Protein AF-A0A4Z1SQH8-F1 (afdb_monomer)

Nearest PDB structures (foldseek):
  8tzh-assembly1_B  TM=7.769E-01  e=3.249E-02  synthetic construct

Structure (mmCIF, N/CA/C/O backbone):
data_AF-A0A4Z1SQH8-F1
#
_entry.id   AF-A0A4Z1SQH8-F1
#
loop_
_atom_site.group_PDB
_atom_site.id
_atom_site.type_symbol
_atom_site.label_atom_id
_atom_site.label_alt_id
_atom_site.label_comp_id
_atom_site.label_asym_id
_atom_site.label_entity_id
_atom_site.label_seq_id
_atom_site.pdbx_PDB_ins_code
_atom_site.Cartn_x
_atom_site.Cartn_y
_atom_site.Cartn_z
_atom_site.occupancy
_atom_site.B_iso_or_equiv
_atom_site.auth_seq_id
_atom_site.auth_comp_id
_atom_site.auth_asym_id
_atom_site.auth_atom_id
_atom_site.pdbx_PDB_model_num
ATOM 1 N N . MET A 1 1 ? 35.531 7.408 -41.615 1.00 92.62 1 MET A N 1
ATOM 2 C CA . MET A 1 1 ? 36.906 6.980 -41.981 1.00 92.62 1 MET A CA 1
ATOM 3 C C . MET A 1 1 ? 37.963 7.473 -40.989 1.00 92.62 1 MET A C 1
ATOM 5 O O . MET A 1 1 ? 38.291 6.697 -40.105 1.00 92.62 1 MET A O 1
ATOM 9 N N . LEU A 1 2 ? 38.448 8.725 -41.026 1.00 94.06 2 LEU A N 1
ATOM 10 C CA . LEU A 1 2 ? 39.567 9.181 -40.161 1.00 94.06 2 LEU A CA 1
ATOM 11 C C . LEU A 1 2 ? 39.371 8.932 -38.650 1.00 94.06 2 LEU A C 1
ATOM 13 O O . LEU A 1 2 ? 40.270 8.416 -37.987 1.00 94.06 2 LEU A O 1
ATOM 17 N N . ALA A 1 3 ? 38.185 9.231 -38.108 1.00 96.00 3 ALA A N 1
ATOM 18 C CA . ALA A 1 3 ? 37.850 8.932 -36.711 1.00 96.00 3 ALA A CA 1
ATOM 19 C C . ALA A 1 3 ? 37.963 7.431 -36.377 1.00 96.00 3 ALA A C 1
ATOM 21 O O . ALA A 1 3 ? 38.381 7.070 -35.281 1.00 96.00 3 ALA A O 1
ATOM 22 N N . ALA A 1 4 ? 37.636 6.563 -37.338 1.00 96.12 4 ALA A N 1
ATOM 23 C CA . ALA A 1 4 ? 37.643 5.116 -37.182 1.00 96.12 4 ALA A CA 1
ATOM 24 C C . ALA A 1 4 ? 39.070 4.539 -37.198 1.00 96.12 4 ALA A C 1
ATOM 26 O O . ALA A 1 4 ? 39.444 3.818 -36.279 1.00 96.12 4 ALA A O 1
ATOM 27 N N . PHE A 1 5 ? 39.902 4.957 -38.159 1.00 93.50 5 PHE A N 1
ATOM 28 C CA . PHE A 1 5 ? 41.341 4.644 -38.232 1.00 93.50 5 PHE A CA 1
ATOM 29 C C . PHE A 1 5 ? 42.081 5.022 -36.928 1.00 93.50 5 PHE A C 1
ATOM 31 O O . PHE A 1 5 ? 42.867 4.246 -36.374 1.00 93.50 5 PHE A O 1
ATOM 38 N N . ASN A 1 6 ? 41.756 6.196 -36.375 1.00 93.88 6 ASN A N 1
ATOM 39 C CA . ASN A 1 6 ? 42.339 6.720 -35.137 1.00 93.88 6 ASN A CA 1
ATOM 40 C C . ASN A 1 6 ? 41.674 6.209 -33.840 1.00 93.88 6 ASN A C 1
ATOM 42 O O . ASN A 1 6 ? 42.033 6.677 -32.760 1.00 93.88 6 ASN A O 1
ATOM 46 N N . GLY A 1 7 ? 40.713 5.277 -33.912 1.00 93.69 7 GLY A N 1
ATOM 47 C CA . GLY A 1 7 ? 40.059 4.699 -32.728 1.00 93.69 7 GLY A CA 1
ATOM 48 C C . GLY A 1 7 ? 39.216 5.686 -31.907 1.00 93.69 7 GLY A C 1
ATOM 49 O O . GLY A 1 7 ? 38.976 5.457 -30.725 1.00 93.69 7 GLY A O 1
ATOM 50 N N . LYS A 1 8 ? 38.789 6.810 -32.492 1.00 96.81 8 LYS A N 1
ATOM 51 C CA . LYS A 1 8 ? 38.019 7.862 -31.812 1.00 96.81 8 LYS A CA 1
ATOM 52 C C . LYS A 1 8 ? 36.528 7.522 -31.831 1.00 96.81 8 LYS A C 1
ATOM 54 O O . LYS A 1 8 ? 35.759 8.101 -32.598 1.00 96.81 8 LYS A O 1
ATOM 59 N N . THR A 1 9 ? 36.139 6.566 -30.989 1.00 93.81 9 THR A N 1
ATOM 60 C CA . THR A 1 9 ? 34.794 5.967 -30.939 1.00 93.81 9 THR A CA 1
ATOM 61 C C . THR A 1 9 ? 33.666 6.993 -30.858 1.00 93.81 9 THR A C 1
ATOM 63 O O . THR A 1 9 ? 32.693 6.862 -31.591 1.00 93.81 9 THR A O 1
ATOM 66 N N . ASP A 1 10 ? 33.785 8.049 -30.050 1.00 90.19 10 ASP A N 1
ATOM 67 C CA . ASP A 1 10 ? 32.696 9.030 -29.927 1.00 90.19 10 ASP A CA 1
ATOM 68 C C . ASP A 1 10 ? 32.632 10.014 -31.103 1.00 90.19 10 ASP A C 1
ATOM 70 O O . ASP A 1 10 ? 31.541 10.380 -31.533 1.00 90.19 10 ASP A O 1
ATOM 74 N N . CYS A 1 11 ? 33.765 10.333 -31.737 1.00 92.88 11 CYS A N 1
ATOM 75 C CA . CYS A 1 11 ? 33.763 11.025 -33.028 1.00 92.88 11 CYS A CA 1
ATOM 76 C C . CYS A 1 11 ? 33.118 10.152 -34.120 1.00 92.88 11 CYS A C 1
ATOM 78 O O . CYS A 1 11 ? 32.341 10.651 -34.928 1.00 92.88 11 CYS A O 1
ATOM 80 N N . ALA A 1 12 ? 33.392 8.842 -34.130 1.00 92.19 12 ALA A N 1
ATOM 81 C CA . ALA A 1 12 ? 32.737 7.899 -35.038 1.00 92.19 12 ALA A CA 1
ATOM 82 C C . ALA A 1 12 ? 31.229 7.750 -34.742 1.00 92.19 12 ALA A C 1
ATOM 84 O O . ALA A 1 12 ? 30.444 7.601 -35.672 1.00 92.19 12 ALA A O 1
ATOM 85 N N . ARG A 1 13 ? 30.816 7.858 -33.471 1.00 89.50 13 ARG A N 1
ATOM 86 C CA . ARG A 1 13 ? 29.411 7.816 -33.028 1.00 89.50 13 ARG A CA 1
ATOM 87 C C . ARG A 1 13 ? 28.615 9.028 -33.501 1.00 89.50 13 ARG A C 1
ATOM 89 O O . ARG A 1 13 ? 27.490 8.866 -33.960 1.00 89.50 13 ARG A O 1
ATOM 96 N N . LEU A 1 14 ? 29.196 10.225 -33.416 1.00 87.50 14 LEU A N 1
ATOM 97 C CA . LEU A 1 14 ? 28.582 11.449 -33.943 1.00 87.50 14 LEU A CA 1
ATOM 98 C C . LEU A 1 14 ? 28.471 11.418 -35.477 1.00 87.50 14 LEU A C 1
ATOM 100 O O . LEU A 1 14 ? 27.511 11.941 -36.029 1.00 87.50 14 LEU A O 1
ATOM 104 N N . LEU A 1 15 ? 29.413 10.753 -36.152 1.00 90.25 15 LEU A N 1
ATOM 105 C CA . LEU A 1 15 ? 29.446 10.579 -37.608 1.00 90.25 15 LEU A CA 1
ATOM 106 C C . LEU A 1 15 ? 28.708 9.316 -38.101 1.00 90.25 15 LEU A C 1
ATOM 108 O O . LEU A 1 15 ? 28.924 8.897 -39.235 1.00 90.25 15 LEU A O 1
ATOM 112 N N . LEU A 1 16 ? 27.840 8.693 -37.294 1.00 90.19 16 LEU A N 1
ATOM 113 C CA . LEU A 1 16 ? 27.142 7.456 -37.686 1.00 90.19 16 LEU A CA 1
ATOM 114 C C . LEU A 1 16 ? 26.217 7.614 -38.908 1.00 90.19 16 LEU A C 1
ATOM 116 O O . LEU A 1 16 ? 26.000 6.641 -39.622 1.00 90.19 16 LEU A O 1
ATOM 120 N N . SER A 1 17 ? 25.725 8.822 -39.196 1.00 88.19 17 SER A N 1
ATOM 121 C CA . SER A 1 17 ? 24.971 9.125 -40.424 1.00 88.19 17 SER A CA 1
ATOM 122 C C . SER A 1 17 ? 25.808 8.974 -41.705 1.00 88.19 17 SER A C 1
ATOM 124 O O . SER A 1 17 ? 25.257 8.820 -42.790 1.00 88.19 17 SER A O 1
ATOM 126 N N . GLU A 1 18 ? 27.139 9.000 -41.587 1.00 90.56 18 GLU A N 1
ATOM 127 C CA . GLU A 1 18 ? 28.091 8.804 -42.687 1.00 90.56 18 GLU A CA 1
ATOM 128 C C . GLU A 1 18 ? 28.467 7.325 -42.897 1.00 90.56 18 GLU A C 1
ATOM 130 O O . GLU A 1 18 ? 29.274 7.020 -43.781 1.00 90.56 18 GLU A O 1
ATOM 135 N N . ALA A 1 19 ? 27.930 6.408 -42.083 1.00 91.62 19 ALA A N 1
ATOM 136 C CA . ALA A 1 19 ? 28.258 4.990 -42.165 1.00 91.62 19 ALA A CA 1
ATOM 137 C C . ALA A 1 19 ? 27.893 4.408 -43.540 1.00 91.62 19 ALA A C 1
ATOM 139 O O . ALA A 1 19 ? 26.869 4.729 -44.142 1.00 91.62 19 ALA A O 1
ATOM 140 N N . GLY A 1 20 ? 28.750 3.533 -44.052 1.00 91.00 20 GLY A N 1
ATOM 141 C CA . GLY A 1 20 ? 28.554 2.860 -45.331 1.00 91.00 20 GLY A CA 1
ATOM 142 C C . GLY A 1 20 ? 28.933 3.681 -46.560 1.00 91.00 20 GLY A C 1
ATOM 143 O O . GLY A 1 20 ? 28.797 3.169 -47.671 1.00 91.00 20 GLY A O 1
ATOM 144 N N . LYS A 1 21 ? 29.436 4.912 -46.395 1.00 94.06 21 LYS A N 1
ATOM 145 C CA . LYS A 1 21 ? 30.145 5.620 -47.469 1.00 94.06 21 LYS A CA 1
ATOM 146 C C . LYS A 1 21 ? 31.506 4.958 -47.712 1.00 94.06 21 LYS A C 1
ATOM 148 O O . LYS A 1 21 ? 32.200 4.572 -46.772 1.00 94.06 21 LYS A O 1
ATOM 153 N N . GLN A 1 22 ? 31.889 4.851 -48.981 1.00 95.44 22 GLN A N 1
ATOM 154 C CA . GLN A 1 22 ? 33.124 4.210 -49.442 1.00 95.44 22 GLN A CA 1
ATOM 155 C C . GLN A 1 22 ? 34.078 5.238 -50.069 1.00 95.44 22 GLN A C 1
ATOM 157 O O . GLN A 1 22 ? 33.639 6.285 -50.550 1.00 95.44 22 GLN A O 1
ATOM 162 N N . THR A 1 23 ? 35.387 4.967 -50.069 1.00 95.81 23 THR A N 1
ATOM 163 C CA . THR A 1 23 ? 36.365 5.818 -50.768 1.00 95.81 23 THR A CA 1
ATOM 164 C C . THR A 1 23 ? 36.143 5.769 -52.284 1.00 95.81 23 THR A C 1
ATOM 166 O O . THR A 1 23 ? 35.944 4.705 -52.860 1.00 95.81 23 THR A O 1
ATOM 169 N N . THR A 1 24 ? 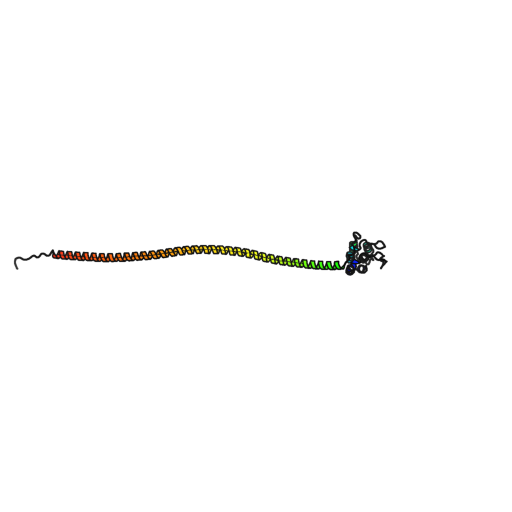36.207 6.915 -52.964 1.00 94.94 24 THR A N 1
ATOM 170 C CA . THR A 1 24 ? 36.103 6.986 -54.438 1.00 94.94 24 THR A CA 1
ATOM 171 C C . THR A 1 24 ? 37.450 6.845 -55.150 1.00 94.94 24 THR A C 1
ATOM 173 O O . THR A 1 24 ? 37.493 6.645 -56.359 1.00 94.94 24 THR A O 1
ATOM 176 N N . LYS A 1 25 ? 38.554 6.945 -54.403 1.00 93.69 25 LYS A N 1
ATOM 177 C CA . LYS A 1 25 ? 39.935 6.803 -54.872 1.00 93.69 25 LYS A CA 1
ATOM 178 C C . LYS A 1 25 ? 40.803 6.160 -53.788 1.00 93.69 25 LYS A C 1
ATOM 180 O O . LYS A 1 25 ? 40.370 6.035 -52.644 1.00 93.69 25 LYS A O 1
ATOM 185 N N . GLU A 1 26 ? 42.021 5.784 -54.155 1.00 92.50 26 GLU A N 1
ATOM 186 C CA . GLU A 1 26 ? 43.031 5.265 -53.230 1.00 92.50 26 GLU A CA 1
ATOM 187 C C . GLU A 1 26 ? 43.447 6.310 -52.177 1.00 92.50 26 GLU A C 1
ATOM 189 O O . GLU A 1 26 ? 43.482 7.516 -52.455 1.00 92.50 26 GLU A O 1
ATOM 194 N N . TYR A 1 27 ? 43.721 5.855 -50.951 1.00 85.62 27 TYR A N 1
ATOM 195 C CA . TYR A 1 27 ? 44.097 6.702 -49.818 1.00 85.62 27 TYR A CA 1
ATOM 196 C C . TYR A 1 27 ? 44.890 5.910 -48.768 1.00 85.62 27 TYR A C 1
ATOM 198 O O . TYR A 1 27 ? 44.345 4.992 -48.163 1.00 85.62 27 TYR A O 1
ATOM 206 N N . ASN A 1 28 ? 46.143 6.298 -48.497 1.00 83.62 28 ASN A N 1
ATOM 207 C CA . ASN A 1 28 ? 47.041 5.630 -47.538 1.00 83.62 28 ASN A CA 1
ATOM 208 C C . ASN A 1 28 ? 47.081 4.099 -47.739 1.00 83.62 28 ASN A C 1
ATOM 210 O O . ASN A 1 28 ? 46.746 3.349 -46.824 1.00 83.62 28 ASN A O 1
ATOM 214 N N . ASP A 1 29 ? 47.395 3.659 -48.962 1.00 86.62 29 ASP A N 1
ATOM 215 C CA . ASP A 1 29 ? 47.454 2.254 -49.411 1.00 86.62 29 ASP A CA 1
ATOM 216 C C . ASP A 1 29 ? 46.111 1.482 -49.389 1.00 86.62 29 ASP A C 1
ATOM 218 O O . ASP A 1 29 ? 46.009 0.368 -49.916 1.00 86.62 29 ASP A O 1
ATOM 222 N N . PHE A 1 30 ? 45.037 2.076 -48.850 1.00 92.12 30 PHE A N 1
ATOM 223 C CA . PHE A 1 30 ? 43.683 1.542 -48.971 1.00 92.12 30 PHE A CA 1
ATOM 224 C C . PHE A 1 30 ? 43.111 1.840 -50.365 1.00 92.12 30 PHE A C 1
ATOM 226 O O . PHE A 1 30 ? 43.060 3.010 -50.762 1.00 92.12 30 PHE A O 1
ATOM 233 N N . PRO A 1 31 ? 42.618 0.826 -51.098 1.00 94.88 31 PRO A N 1
ATOM 234 C CA . PRO A 1 31 ? 42.046 1.015 -52.429 1.00 94.88 31 PRO A CA 1
ATOM 235 C C . PRO A 1 31 ? 40.741 1.842 -52.411 1.00 94.88 31 PRO A C 1
ATOM 237 O O . PRO A 1 31 ? 40.148 2.077 -51.347 1.00 94.88 31 PRO A O 1
ATOM 240 N N . PRO A 1 32 ? 40.237 2.250 -53.593 1.00 96.50 32 PRO A N 1
ATOM 241 C CA . PRO A 1 32 ? 38.841 2.655 -53.757 1.00 96.50 32 PRO A CA 1
ATOM 242 C C . PRO A 1 32 ? 37.878 1.607 -53.166 1.00 96.50 32 PRO A C 1
ATOM 244 O O . PRO A 1 32 ? 38.215 0.432 -53.045 1.00 96.50 32 PRO A O 1
ATOM 247 N N . GLY A 1 33 ? 36.669 2.009 -52.786 1.00 96.00 33 GLY A N 1
ATOM 248 C CA . GLY A 1 33 ? 35.686 1.130 -52.146 1.00 96.00 33 GLY A CA 1
ATOM 249 C C . GLY A 1 33 ? 35.899 0.906 -50.638 1.00 96.00 33 GLY A C 1
ATOM 250 O O . GLY A 1 33 ? 35.073 0.254 -50.004 1.00 96.00 33 GLY A O 1
ATOM 251 N N . THR A 1 34 ? 36.955 1.445 -50.027 1.00 96.94 34 THR A N 1
ATOM 252 C CA . THR A 1 34 ? 37.259 1.205 -48.605 1.00 96.94 34 THR A CA 1
ATOM 253 C C . THR A 1 34 ? 36.254 1.902 -47.681 1.00 96.94 34 THR A C 1
ATOM 255 O O . THR A 1 34 ? 35.916 3.067 -47.892 1.00 96.94 34 THR A O 1
ATOM 258 N N . THR A 1 35 ? 35.801 1.211 -46.630 1.00 96.50 35 THR A N 1
ATOM 259 C CA . THR A 1 35 ? 34.845 1.713 -45.623 1.00 96.50 35 THR A CA 1
ATOM 260 C C . THR A 1 35 ? 35.525 2.190 -44.331 1.00 96.50 35 THR A C 1
ATOM 262 O O . THR A 1 35 ? 36.735 2.040 -44.134 1.00 96.50 35 THR A O 1
ATOM 265 N N . ALA A 1 36 ? 34.757 2.764 -43.398 1.00 96.81 36 ALA A N 1
ATOM 266 C CA . ALA A 1 36 ? 35.282 3.141 -42.087 1.00 96.81 36 ALA A CA 1
ATOM 267 C C . ALA A 1 36 ? 35.557 1.913 -41.191 1.00 96.81 36 ALA A C 1
ATOM 269 O O . ALA A 1 36 ? 36.524 1.928 -40.425 1.00 96.81 36 ALA A O 1
ATOM 270 N N . LEU A 1 37 ? 34.762 0.849 -41.329 1.00 96.81 37 LEU A N 1
ATOM 271 C CA . LEU A 1 37 ? 34.909 -0.444 -40.665 1.00 96.81 37 LEU A CA 1
ATOM 272 C C . LEU A 1 37 ? 36.184 -1.168 -41.116 1.00 96.81 37 LEU A C 1
ATOM 274 O O . LEU A 1 37 ? 36.918 -1.655 -40.261 1.00 96.81 37 LEU A O 1
ATOM 278 N N . MET A 1 38 ? 36.511 -1.166 -42.415 1.00 96.06 38 MET A N 1
ATOM 279 C CA . MET A 1 38 ? 37.773 -1.730 -42.927 1.00 96.06 38 MET A CA 1
ATOM 280 C C . MET A 1 38 ? 38.993 -1.032 -42.311 1.00 96.06 38 MET A C 1
ATOM 282 O O . MET A 1 38 ? 39.899 -1.693 -41.806 1.00 96.06 38 MET A O 1
ATOM 286 N N . MET A 1 39 ? 38.986 0.305 -42.256 1.00 95.19 39 MET A N 1
ATOM 287 C CA . MET A 1 39 ? 40.058 1.079 -41.614 1.00 95.19 39 MET A CA 1
ATOM 288 C C . MET A 1 39 ? 40.142 0.846 -40.094 1.00 95.19 39 MET A C 1
ATOM 290 O O . MET A 1 39 ? 41.238 0.864 -39.535 1.00 95.19 39 MET A O 1
ATOM 294 N N . ALA A 1 40 ? 39.010 0.624 -39.415 1.00 95.44 40 ALA A N 1
ATOM 295 C CA . ALA A 1 40 ? 38.969 0.280 -37.990 1.00 95.44 40 ALA A CA 1
ATOM 296 C C . ALA A 1 40 ? 39.505 -1.133 -37.715 1.00 95.44 40 ALA A C 1
ATOM 298 O O . ALA A 1 40 ? 40.246 -1.335 -36.751 1.00 95.44 40 ALA A O 1
ATOM 299 N N . ALA A 1 41 ? 39.153 -2.090 -38.574 1.00 95.19 41 ALA A N 1
ATOM 300 C CA . ALA A 1 41 ? 39.600 -3.474 -38.518 1.00 95.19 41 ALA A CA 1
ATOM 301 C C . ALA A 1 41 ? 41.120 -3.567 -38.722 1.00 95.19 41 ALA A C 1
ATOM 303 O O . ALA A 1 41 ? 41.827 -4.067 -37.849 1.00 95.19 41 ALA A O 1
ATOM 304 N N . HIS A 1 42 ? 41.627 -2.953 -39.796 1.00 93.38 42 HIS A N 1
ATOM 305 C CA . HIS A 1 42 ? 43.054 -2.842 -40.114 1.00 93.38 42 HIS A CA 1
ATOM 306 C C . HIS A 1 42 ? 43.877 -2.182 -38.990 1.00 93.38 42 HIS A C 1
ATOM 308 O O . HIS A 1 42 ? 45.034 -2.530 -38.768 1.00 93.38 42 HIS A O 1
ATOM 314 N N . ARG A 1 43 ? 43.300 -1.216 -38.260 1.00 92.19 43 ARG A N 1
ATOM 315 C CA . ARG A 1 43 ? 43.960 -0.513 -37.141 1.00 92.19 43 ARG A CA 1
ATOM 316 C C . ARG A 1 43 ? 43.662 -1.096 -35.754 1.00 92.19 43 ARG A C 1
ATOM 318 O O . ARG A 1 43 ? 43.971 -0.438 -34.762 1.00 92.19 43 ARG A O 1
ATOM 325 N N . ASN A 1 44 ? 43.075 -2.292 -35.682 1.00 93.31 44 ASN A N 1
ATOM 326 C CA . ASN A 1 44 ? 42.698 -2.984 -34.448 1.00 93.31 44 ASN A CA 1
ATOM 327 C C . ASN A 1 44 ? 41.910 -2.093 -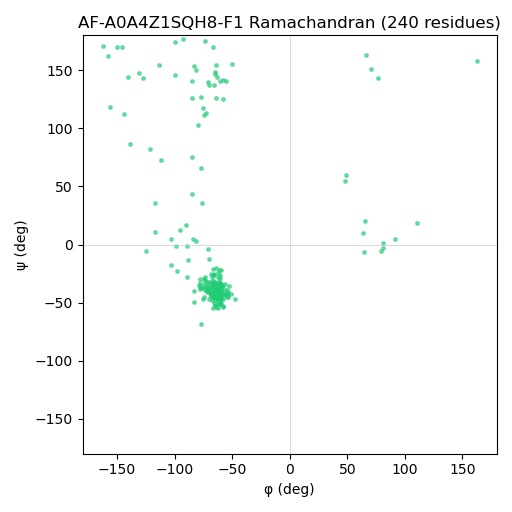33.460 1.00 93.31 44 ASN A C 1
ATOM 329 O O . ASN A 1 44 ? 42.359 -1.807 -32.348 1.00 93.31 44 ASN A O 1
ATOM 333 N N . ARG A 1 45 ? 40.752 -1.573 -33.893 1.00 94.88 45 ARG A N 1
ATOM 3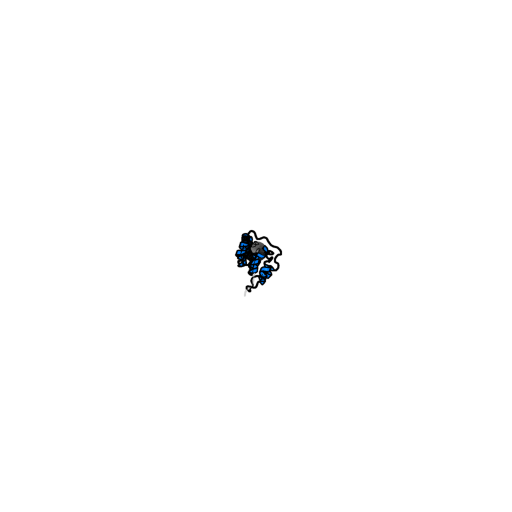34 C CA . ARG A 1 45 ? 39.907 -0.645 -33.113 1.00 94.88 45 ARG A CA 1
ATOM 335 C C . ARG A 1 45 ? 38.576 -1.296 -32.696 1.00 94.88 45 ARG A C 1
ATOM 337 O O . ARG A 1 45 ? 37.539 -0.948 -33.266 1.00 94.88 45 ARG A O 1
ATOM 344 N N . PRO A 1 46 ? 38.559 -2.235 -31.730 1.00 94.56 46 PRO A N 1
ATOM 345 C CA . PRO A 1 46 ? 37.384 -3.065 -31.458 1.00 94.56 46 PRO A CA 1
ATOM 346 C C . PRO A 1 46 ? 36.119 -2.288 -31.070 1.00 94.56 46 PRO A C 1
ATOM 348 O O . PRO A 1 46 ? 35.029 -2.688 -31.468 1.00 94.56 46 PRO A O 1
ATOM 351 N N . GLU A 1 47 ? 36.218 -1.159 -30.368 1.00 95.44 47 GLU A N 1
ATOM 352 C CA . GLU A 1 47 ? 35.056 -0.329 -29.989 1.00 95.44 47 GLU A CA 1
ATOM 353 C C . GLU A 1 47 ? 34.412 0.335 -31.209 1.00 95.44 47 GLU A C 1
ATOM 355 O O . GLU A 1 47 ? 33.193 0.478 -31.273 1.00 95.44 47 GLU A O 1
ATOM 360 N N . VAL A 1 48 ? 35.230 0.700 -32.197 1.00 96.31 48 VAL A N 1
ATOM 361 C CA . VAL A 1 48 ? 34.775 1.248 -33.477 1.00 96.31 48 VAL A CA 1
ATOM 362 C C . VAL A 1 48 ? 34.227 0.138 -34.375 1.00 96.31 48 VAL A C 1
ATOM 364 O O . VAL A 1 48 ? 33.215 0.345 -35.039 1.00 96.31 48 VAL A O 1
ATOM 367 N N . VAL A 1 49 ? 34.838 -1.051 -34.362 1.00 95.94 49 VAL A N 1
ATOM 368 C CA . VAL A 1 49 ? 34.319 -2.233 -35.070 1.00 95.94 49 VAL A CA 1
ATOM 369 C C . VAL A 1 49 ? 32.929 -2.595 -34.537 1.00 95.94 49 VAL A C 1
ATOM 371 O O . VAL A 1 49 ? 31.988 -2.631 -35.322 1.00 95.94 49 VAL A O 1
ATOM 374 N N . LYS A 1 50 ? 32.749 -2.724 -33.211 1.00 94.56 50 LYS A N 1
ATOM 375 C CA . LYS A 1 50 ? 31.432 -2.931 -32.561 1.00 94.56 50 LYS A CA 1
ATOM 376 C C . LYS A 1 50 ? 30.394 -1.872 -32.972 1.00 94.56 50 LYS A C 1
ATOM 378 O O . LYS A 1 50 ? 29.216 -2.187 -33.087 1.00 94.56 50 LYS A O 1
ATOM 383 N N . LEU A 1 51 ? 30.826 -0.624 -33.172 1.00 93.25 51 LEU A N 1
ATOM 384 C CA . LEU A 1 51 ? 29.961 0.512 -33.506 1.00 93.25 51 LEU A CA 1
ATOM 385 C C . LEU A 1 51 ? 29.520 0.542 -34.979 1.00 93.25 51 LEU A C 1
ATOM 387 O O . LEU A 1 51 ? 28.388 0.930 -35.258 1.00 93.25 51 LEU A O 1
ATOM 391 N N . LEU A 1 52 ? 30.407 0.175 -35.910 1.00 94.19 52 LEU A N 1
ATOM 392 C CA . LEU A 1 52 ? 30.169 0.273 -37.357 1.00 94.19 52 LEU A CA 1
ATOM 393 C C . LEU A 1 52 ? 29.706 -1.041 -37.999 1.00 94.19 52 LEU A C 1
ATOM 395 O O . LEU A 1 52 ? 29.059 -0.995 -39.045 1.00 94.19 52 LEU A O 1
ATOM 399 N N . LEU A 1 53 ? 29.998 -2.192 -37.382 1.00 93.81 53 LEU A N 1
ATOM 400 C CA . LEU A 1 53 ? 29.676 -3.522 -37.911 1.00 93.81 53 LEU A CA 1
ATOM 401 C C . LEU A 1 53 ? 28.222 -3.654 -38.409 1.00 93.81 53 LEU A C 1
ATOM 403 O O . LEU A 1 53 ? 28.056 -4.097 -39.544 1.00 93.81 53 LEU A O 1
ATOM 407 N N . PRO A 1 54 ? 27.173 -3.217 -37.674 1.00 91.88 54 PRO A N 1
ATOM 408 C CA . PRO A 1 54 ? 25.794 -3.381 -38.142 1.00 91.88 54 PRO A CA 1
ATOM 409 C C . PRO A 1 54 ? 25.491 -2.636 -39.451 1.00 91.88 54 PRO A C 1
ATOM 411 O O . PRO A 1 54 ? 24.625 -3.065 -40.208 1.00 91.88 54 PRO A O 1
ATOM 414 N N . TYR A 1 55 ? 26.203 -1.538 -39.725 1.00 91.69 55 TYR A N 1
ATOM 415 C CA . TYR A 1 55 ? 25.912 -0.591 -40.810 1.00 91.69 55 TYR A CA 1
ATOM 416 C C . TYR A 1 55 ? 26.835 -0.735 -42.027 1.00 91.69 55 TYR A C 1
ATOM 418 O O . TYR A 1 55 ? 26.518 -0.229 -43.107 1.00 91.69 55 TYR A O 1
ATOM 426 N N . GLU A 1 56 ? 27.984 -1.399 -41.867 1.00 94.38 56 GLU A N 1
ATOM 427 C CA . GLU A 1 56 ? 29.016 -1.529 -42.906 1.00 94.38 56 GLU A CA 1
ATOM 428 C C . GLU A 1 56 ? 29.403 -2.981 -43.240 1.00 94.38 56 GLU A C 1
ATOM 430 O O . GLU A 1 56 ? 30.154 -3.180 -44.194 1.00 94.38 56 GLU A O 1
ATOM 435 N N . GLN A 1 57 ? 28.892 -3.990 -42.517 1.00 92.38 57 GLN A N 1
ATOM 436 C CA . GLN A 1 57 ? 29.224 -5.393 -42.792 1.00 92.38 57 GLN A CA 1
ATOM 437 C C . GLN A 1 57 ? 28.885 -5.835 -44.223 1.00 92.38 57 GLN A C 1
ATOM 439 O O . GLN A 1 57 ? 27.843 -5.472 -44.776 1.00 92.38 57 GLN A O 1
ATOM 444 N N . GLY A 1 58 ? 29.763 -6.655 -44.805 1.00 91.38 58 GLY A N 1
ATOM 445 C CA . GLY A 1 58 ? 29.577 -7.256 -46.129 1.00 91.38 58 GLY A CA 1
ATOM 446 C C . GLY A 1 58 ? 29.898 -6.321 -47.298 1.00 91.38 58 GLY A C 1
ATOM 447 O O . GLY A 1 58 ? 29.910 -6.767 -48.447 1.00 91.38 58 GLY A O 1
ATOM 448 N N . LEU A 1 59 ? 30.201 -5.045 -47.031 1.00 93.88 59 LEU A N 1
ATOM 449 C CA . LEU A 1 59 ? 30.800 -4.159 -48.025 1.00 93.88 59 LEU A CA 1
ATOM 450 C C . LEU A 1 59 ? 32.206 -4.648 -48.395 1.00 93.88 59 LEU A C 1
ATOM 452 O O . LEU A 1 59 ? 32.928 -5.215 -47.574 1.00 93.88 59 LEU A O 1
ATOM 456 N N . LYS A 1 60 ? 32.592 -4.398 -49.647 1.00 95.44 60 LYS A N 1
ATOM 457 C CA . LYS A 1 60 ? 33.887 -4.787 -50.210 1.00 95.44 60 LYS A CA 1
ATOM 458 C C . LYS A 1 60 ? 34.578 -3.595 -50.849 1.00 95.44 60 LYS A C 1
ATOM 460 O O . LYS A 1 60 ? 33.916 -2.753 -51.458 1.00 95.44 60 LYS A O 1
ATOM 465 N N . ASP A 1 61 ? 35.896 -3.543 -50.712 1.00 96.25 61 ASP A N 1
ATOM 466 C CA . ASP A 1 61 ? 36.724 -2.599 -51.457 1.00 96.25 61 ASP A CA 1
ATOM 467 C C . ASP A 1 61 ? 36.857 -3.004 -52.943 1.00 96.25 61 ASP A C 1
ATOM 469 O O . ASP A 1 61 ? 36.375 -4.059 -53.363 1.00 96.25 61 ASP A O 1
ATOM 473 N N . SER A 1 62 ? 37.502 -2.176 -53.770 1.00 96.94 62 SER A N 1
ATOM 474 C CA . SER A 1 62 ? 37.647 -2.436 -55.212 1.00 96.94 62 SER A CA 1
ATOM 475 C C . SER A 1 62 ? 38.613 -3.579 -55.552 1.00 96.94 62 SER A C 1
ATOM 477 O O . SER A 1 62 ? 38.771 -3.902 -56.727 1.00 96.94 62 SER A O 1
ATOM 479 N N . LYS A 1 63 ? 39.276 -4.174 -54.552 1.00 94.88 63 LYS A N 1
ATOM 480 C CA . LYS A 1 63 ? 40.054 -5.418 -54.666 1.00 94.88 63 LYS A CA 1
ATOM 481 C C . LYS A 1 63 ? 39.243 -6.633 -54.166 1.00 94.88 63 LYS A C 1
ATOM 483 O O . LYS A 1 63 ? 39.709 -7.762 -54.264 1.00 94.88 63 LYS A O 1
ATOM 488 N N . GLY A 1 64 ? 38.012 -6.416 -53.689 1.00 95.19 64 GLY A N 1
ATOM 489 C CA . GLY A 1 64 ? 37.075 -7.444 -53.228 1.00 95.19 64 GLY A CA 1
ATOM 490 C C . GLY A 1 64 ? 37.155 -7.762 -51.732 1.00 95.19 64 GLY A C 1
ATOM 491 O O . GLY A 1 64 ? 36.462 -8.677 -51.276 1.00 95.19 64 GLY A O 1
ATOM 492 N N . HIS A 1 65 ? 37.968 -7.036 -50.962 1.00 94.75 65 HIS A N 1
ATOM 493 C CA . HIS A 1 65 ? 38.239 -7.351 -49.559 1.00 94.75 65 HIS A CA 1
ATOM 494 C C . HIS A 1 65 ? 37.178 -6.782 -48.609 1.00 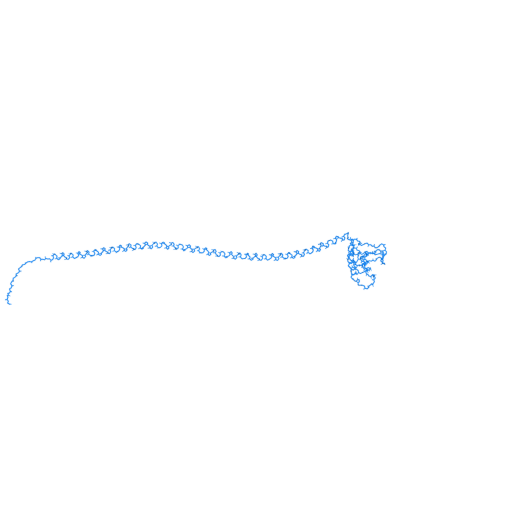94.75 65 HIS A C 1
ATOM 496 O O . HIS A 1 65 ? 36.728 -5.649 -48.772 1.00 94.75 65 HIS A O 1
ATOM 502 N N . THR A 1 66 ? 36.816 -7.558 -47.585 1.00 95.00 66 THR A N 1
ATOM 503 C CA . THR A 1 66 ? 35.908 -7.161 -46.493 1.00 95.00 66 THR A CA 1
ATOM 504 C C . THR A 1 66 ? 36.675 -6.603 -45.289 1.00 95.00 66 THR A C 1
ATOM 506 O O . THR A 1 66 ? 37.912 -6.626 -45.257 1.00 95.00 66 THR A O 1
ATOM 509 N N . ALA A 1 67 ? 35.974 -6.138 -44.251 1.00 95.31 67 ALA A N 1
ATOM 510 C CA . ALA A 1 67 ? 36.638 -5.712 -43.021 1.00 95.31 67 ALA A CA 1
ATOM 511 C C . ALA A 1 67 ? 37.368 -6.872 -42.314 1.00 95.31 67 ALA A C 1
ATOM 513 O O . ALA A 1 67 ? 38.463 -6.664 -41.789 1.00 95.31 67 ALA A O 1
ATOM 514 N N . GLN A 1 68 ? 36.838 -8.098 -42.367 1.00 94.25 68 GLN A N 1
ATOM 515 C CA . GLN A 1 68 ? 37.512 -9.306 -41.878 1.00 94.25 68 GLN A CA 1
ATOM 516 C C . GLN A 1 68 ? 38.845 -9.568 -42.605 1.00 94.25 68 GLN A C 1
ATOM 518 O O . GLN A 1 68 ? 39.846 -9.885 -41.961 1.00 94.25 68 GLN A O 1
ATOM 523 N N . TRP A 1 69 ? 38.903 -9.378 -43.930 1.00 93.81 69 TRP A N 1
ATOM 524 C CA . TRP A 1 69 ? 40.161 -9.493 -44.681 1.00 93.81 69 TRP A CA 1
ATOM 525 C C . TRP A 1 69 ? 41.183 -8.448 -44.217 1.00 93.81 69 TRP A C 1
ATOM 527 O O . TRP A 1 69 ? 42.343 -8.787 -43.977 1.00 93.81 69 TRP A O 1
ATOM 537 N N . HIS A 1 70 ? 40.743 -7.204 -44.005 1.00 92.88 70 HIS A N 1
ATOM 538 C CA . HIS A 1 70 ? 41.579 -6.115 -43.482 1.00 92.88 70 HIS A CA 1
ATOM 539 C C . HIS A 1 70 ? 42.021 -6.332 -42.021 1.00 92.88 70 HIS A C 1
ATOM 541 O O . HIS A 1 70 ? 43.088 -5.856 -41.646 1.00 92.88 70 HIS A O 1
ATOM 547 N N . ALA A 1 71 ? 41.275 -7.090 -41.209 1.00 92.88 71 ALA A N 1
ATOM 548 C CA . ALA A 1 71 ? 41.714 -7.535 -39.877 1.00 92.88 71 ALA A CA 1
ATOM 549 C C . ALA A 1 71 ? 42.779 -8.647 -39.919 1.00 92.88 71 ALA A C 1
ATOM 551 O O . ALA A 1 71 ? 43.572 -8.771 -38.988 1.00 92.88 71 ALA A O 1
ATOM 552 N N . ASN A 1 72 ? 42.784 -9.467 -40.975 1.00 91.00 72 ASN A N 1
ATOM 553 C CA . ASN A 1 72 ? 43.728 -10.576 -41.147 1.00 91.00 72 ASN A CA 1
ATOM 554 C C . ASN A 1 72 ? 45.022 -10.160 -41.870 1.00 91.00 72 ASN A C 1
ATOM 556 O O . ASN A 1 72 ? 46.062 -10.768 -41.635 1.00 91.00 72 ASN A O 1
ATOM 560 N N . ASN A 1 73 ? 44.962 -9.130 -42.722 1.00 86.19 73 ASN A N 1
ATOM 561 C CA . ASN A 1 73 ? 46.074 -8.650 -43.558 1.00 86.19 73 ASN A CA 1
ATOM 562 C C . ASN A 1 73 ? 46.504 -7.203 -43.224 1.00 86.19 73 ASN A C 1
ATOM 564 O O . ASN A 1 73 ? 47.259 -6.588 -43.976 1.00 86.19 73 ASN A O 1
ATOM 568 N N . GLY A 1 74 ? 46.005 -6.632 -42.122 1.00 71.38 74 GLY A N 1
ATOM 569 C CA . GLY A 1 74 ? 46.409 -5.307 -41.642 1.00 71.38 74 GLY A CA 1
ATOM 570 C C . GLY A 1 74 ? 47.885 -5.262 -41.236 1.00 71.38 74 GLY A C 1
ATOM 571 O O . GLY A 1 74 ? 48.468 -6.291 -40.890 1.00 71.38 74 GLY A O 1
ATOM 572 N N . VAL A 1 75 ? 48.515 -4.078 -41.279 1.00 65.62 75 VAL A N 1
ATOM 573 C CA . VAL A 1 75 ? 49.970 -3.976 -41.048 1.00 65.62 75 VAL A CA 1
ATOM 574 C C . VAL A 1 75 ? 50.344 -4.536 -39.670 1.00 65.62 75 VAL A C 1
ATOM 576 O O . VAL A 1 75 ? 49.823 -4.095 -38.642 1.00 65.62 75 VAL A O 1
ATOM 579 N N . SER A 1 76 ? 51.275 -5.494 -39.660 1.00 57.66 76 SER A N 1
ATOM 580 C CA . SER A 1 76 ? 51.622 -6.319 -38.497 1.00 57.66 76 SER A CA 1
ATOM 581 C C . SER A 1 76 ? 52.496 -5.585 -37.466 1.00 57.66 76 SER A C 1
ATOM 583 O O . SER A 1 76 ? 53.641 -5.944 -37.205 1.00 57.66 76 SER A O 1
ATOM 585 N N . TRP A 1 77 ? 51.941 -4.548 -36.833 1.00 62.28 77 TRP A N 1
ATOM 586 C CA . TRP A 1 77 ? 52.549 -3.820 -35.707 1.00 62.28 77 TRP A CA 1
ATOM 587 C C . TRP A 1 77 ? 52.455 -4.601 -34.373 1.00 62.28 77 TRP A C 1
ATOM 589 O O . TRP A 1 77 ? 52.215 -4.009 -33.323 1.00 62.28 77 TRP A O 1
ATOM 599 N N . GLY A 1 78 ? 52.574 -5.935 -34.405 1.00 59.94 78 GLY A N 1
ATOM 600 C CA . GLY A 1 78 ? 52.642 -6.807 -33.218 1.00 59.94 78 GLY A CA 1
ATOM 601 C C . GLY A 1 78 ? 51.412 -6.847 -32.292 1.00 59.94 78 GLY A C 1
ATOM 602 O O . GLY A 1 78 ? 51.507 -7.390 -31.196 1.00 59.94 78 GLY A O 1
ATOM 603 N N . GLY A 1 79 ? 50.274 -6.264 -32.681 1.00 73.50 79 GLY A N 1
ATOM 604 C CA . GLY A 1 79 ? 49.073 -6.189 -31.839 1.00 73.50 79 GLY A CA 1
ATOM 605 C C . GLY A 1 79 ? 48.197 -7.448 -31.873 1.00 73.50 79 GLY A C 1
ATOM 606 O O . GLY A 1 79 ? 48.145 -8.147 -32.881 1.00 73.50 79 GLY A O 1
ATOM 607 N N . ASP A 1 80 ? 47.437 -7.703 -30.802 1.00 86.50 80 ASP A N 1
ATOM 608 C CA . ASP A 1 80 ? 46.441 -8.783 -30.784 1.00 86.50 80 ASP A CA 1
ATOM 609 C C . ASP A 1 80 ? 45.133 -8.377 -31.487 1.00 86.50 80 ASP A C 1
ATOM 611 O O . ASP A 1 80 ? 44.289 -7.680 -30.921 1.00 86.50 80 ASP A O 1
ATOM 615 N N . PHE A 1 81 ? 44.936 -8.850 -32.718 1.00 90.38 81 PHE A N 1
ATOM 616 C CA . PHE A 1 81 ? 43.698 -8.656 -33.485 1.00 90.38 81 PHE A CA 1
ATOM 617 C C . PHE A 1 81 ? 42.580 -9.652 -33.112 1.00 90.38 81 PHE A C 1
ATOM 619 O O . PHE A 1 81 ? 41.523 -9.643 -33.742 1.00 90.38 81 PHE A O 1
ATOM 626 N N . THR A 1 82 ? 42.760 -10.545 -32.133 1.00 91.69 82 THR A N 1
ATOM 627 C CA . THR A 1 82 ? 41.808 -11.643 -31.853 1.00 91.69 82 THR A CA 1
ATOM 628 C C . THR A 1 82 ? 40.412 -11.148 -31.476 1.00 91.69 82 THR A C 1
ATOM 630 O O . THR A 1 82 ? 39.429 -11.699 -31.973 1.00 91.69 82 THR A O 1
ATOM 633 N N . GLN A 1 83 ? 40.291 -10.059 -30.706 1.00 93.06 83 GLN A N 1
ATOM 634 C CA . GLN A 1 83 ? 38.976 -9.469 -30.422 1.00 93.06 83 GLN A CA 1
ATOM 635 C C . GLN A 1 83 ? 38.299 -8.920 -31.693 1.00 93.06 83 GLN A C 1
ATOM 637 O O . GLN A 1 83 ? 37.105 -9.138 -31.886 1.00 93.06 83 GLN A O 1
ATOM 642 N N . VAL A 1 84 ? 39.042 -8.247 -32.578 1.00 93.69 84 VAL A N 1
ATOM 643 C CA . VAL A 1 84 ? 38.511 -7.702 -33.842 1.00 93.69 84 VAL A CA 1
ATOM 644 C C . VAL A 1 84 ? 38.135 -8.812 -34.825 1.00 93.69 84 VAL A C 1
ATOM 646 O O . VAL A 1 84 ? 37.050 -8.763 -35.399 1.00 93.69 84 VAL A O 1
ATOM 649 N N . ARG A 1 85 ? 38.967 -9.849 -34.967 1.00 93.75 85 ARG A N 1
ATOM 650 C CA . ARG A 1 85 ? 38.683 -11.010 -35.826 1.00 93.75 85 ARG A CA 1
ATOM 651 C C . ARG A 1 85 ? 37.426 -11.756 -35.374 1.00 93.75 85 ARG A C 1
ATOM 653 O O . ARG A 1 85 ? 36.583 -12.049 -36.212 1.00 93.75 85 ARG A O 1
ATOM 660 N N . LYS A 1 86 ? 37.240 -11.956 -34.062 1.00 94.50 86 LYS A N 1
ATOM 661 C CA . LYS A 1 86 ? 36.023 -12.567 -33.494 1.00 94.50 86 LYS A CA 1
ATOM 662 C C . LYS A 1 86 ? 34.759 -11.721 -33.712 1.00 94.50 86 LYS A C 1
ATOM 664 O O . LYS A 1 86 ? 33.684 -12.266 -33.926 1.00 94.50 86 LYS A O 1
ATOM 669 N N . LEU A 1 87 ? 34.869 -10.390 -33.693 1.00 93.75 87 LEU A N 1
ATOM 670 C CA . LEU A 1 87 ? 33.744 -9.498 -34.021 1.00 93.75 87 LEU A CA 1
ATOM 671 C C . LEU A 1 87 ? 33.349 -9.554 -35.507 1.00 93.75 87 LEU A C 1
ATOM 673 O O . LEU A 1 87 ? 32.209 -9.252 -35.841 1.00 93.75 87 LEU A O 1
ATOM 677 N N . LEU A 1 88 ? 34.282 -9.928 -36.385 1.00 93.31 88 LEU A N 1
ATOM 678 C CA . LEU A 1 88 ? 34.115 -9.981 -37.842 1.00 93.31 88 LEU A CA 1
ATOM 679 C C . LEU A 1 88 ? 33.909 -11.410 -38.378 1.00 93.31 88 LEU A C 1
ATOM 681 O O . LEU A 1 88 ? 33.842 -11.608 -39.586 1.00 93.31 88 LEU A O 1
ATOM 685 N N . GLU A 1 89 ? 33.802 -12.407 -37.497 1.00 88.44 89 GLU A N 1
ATOM 686 C CA . GLU A 1 89 ? 33.731 -13.834 -37.841 1.00 88.44 89 GLU A CA 1
ATOM 687 C C . GLU A 1 89 ? 32.513 -14.193 -38.711 1.00 88.44 89 GLU A C 1
ATOM 689 O O . GLU A 1 89 ? 32.611 -15.057 -39.575 1.00 88.44 89 GLU A O 1
ATOM 694 N N . ASN A 1 90 ? 31.399 -13.472 -38.534 1.00 78.00 90 ASN A N 1
ATOM 695 C CA . ASN A 1 90 ? 30.137 -13.654 -39.262 1.00 78.00 90 ASN A CA 1
ATOM 696 C C . ASN A 1 90 ? 29.761 -12.411 -40.103 1.00 78.00 90 ASN A C 1
ATOM 698 O O . ASN A 1 90 ? 28.587 -12.036 -40.186 1.00 78.00 90 ASN A O 1
ATOM 702 N N . GLU A 1 91 ? 30.755 -11.719 -40.674 1.00 81.81 91 GLU A N 1
ATOM 703 C CA . GLU A 1 91 ? 30.535 -10.524 -41.499 1.00 81.81 91 GLU A CA 1
ATOM 704 C C . GLU A 1 91 ? 29.743 -10.849 -42.784 1.00 81.81 91 GLU A C 1
ATOM 706 O O . GLU A 1 91 ? 30.158 -11.681 -43.588 1.00 81.81 91 GLU A O 1
ATOM 711 N N . GLY A 1 92 ? 28.639 -10.129 -43.021 1.00 68.12 92 GLY A N 1
ATOM 712 C CA . GLY A 1 92 ? 27.885 -10.182 -44.283 1.00 68.12 92 GLY A CA 1
ATOM 713 C C . GLY A 1 92 ? 26.508 -10.847 -44.204 1.00 68.12 92 GLY A C 1
ATOM 714 O O . GLY A 1 92 ? 25.967 -11.227 -45.237 1.00 68.12 92 GLY A O 1
ATOM 715 N N . THR A 1 93 ? 25.932 -10.973 -43.005 1.00 70.44 93 THR A N 1
ATOM 716 C CA . THR A 1 93 ? 24.597 -11.564 -42.790 1.00 70.44 93 THR A CA 1
ATOM 717 C C . THR A 1 93 ? 23.460 -10.604 -43.162 1.00 70.44 93 THR A C 1
ATOM 719 O O . THR A 1 93 ? 22.774 -10.819 -44.156 1.00 70.44 93 THR A O 1
ATOM 722 N N . THR A 1 94 ? 23.283 -9.518 -42.400 1.00 79.69 94 THR A N 1
ATOM 723 C CA . THR A 1 94 ? 22.225 -8.514 -42.628 1.00 79.69 94 THR A CA 1
ATOM 724 C C . THR A 1 94 ? 22.732 -7.111 -42.305 1.00 79.69 94 THR A C 1
ATOM 726 O O . THR A 1 94 ? 22.983 -6.775 -41.147 1.00 79.69 94 THR A O 1
ATOM 729 N N . ARG A 1 95 ? 22.871 -6.260 -43.325 1.00 87.19 95 ARG A N 1
ATOM 730 C CA . ARG A 1 95 ? 23.316 -4.869 -43.167 1.00 87.19 95 ARG A CA 1
ATOM 731 C C . ARG A 1 95 ? 22.138 -3.951 -42.818 1.00 87.19 95 ARG A C 1
ATOM 733 O O . ARG A 1 95 ? 21.153 -3.906 -43.550 1.00 87.19 95 ARG A O 1
ATOM 740 N N . LEU A 1 96 ? 22.260 -3.190 -41.732 1.00 85.56 96 LEU A N 1
ATOM 741 C CA . LEU A 1 96 ? 21.299 -2.160 -41.331 1.00 85.56 96 LEU A CA 1
ATOM 742 C C . LEU A 1 96 ? 21.531 -0.844 -42.100 1.00 85.56 96 LEU A C 1
ATOM 744 O O . LEU A 1 96 ? 22.678 -0.525 -42.433 1.00 85.56 96 LEU A O 1
ATOM 748 N N . PRO A 1 97 ? 20.482 -0.036 -42.344 1.00 82.12 97 PRO A N 1
ATOM 749 C CA . PRO A 1 97 ? 20.654 1.328 -42.833 1.00 82.12 97 PRO A CA 1
ATOM 750 C C . PRO A 1 97 ? 21.375 2.198 -41.781 1.00 82.12 97 PRO A C 1
ATOM 752 O O . PRO A 1 97 ? 21.156 2.001 -40.582 1.00 82.12 97 PRO A O 1
ATOM 755 N N . PRO A 1 98 ? 22.209 3.175 -42.190 1.00 80.00 98 PRO A N 1
ATOM 756 C CA . PRO A 1 98 ? 22.803 4.147 -41.272 1.00 80.00 98 PRO A CA 1
ATOM 757 C C . PRO A 1 98 ? 21.723 4.890 -40.467 1.00 80.00 98 PRO A C 1
ATOM 759 O O . PRO A 1 98 ? 20.682 5.234 -41.032 1.00 80.00 98 PRO A O 1
ATOM 762 N N . PRO A 1 99 ? 21.931 5.167 -39.167 1.00 73.81 99 PRO A N 1
ATOM 763 C CA . PRO A 1 99 ? 20.912 5.804 -38.345 1.00 73.81 99 PRO A CA 1
ATOM 764 C C . PRO A 1 99 ? 20.782 7.284 -38.726 1.00 73.81 99 PRO A C 1
ATOM 766 O O . PRO A 1 99 ? 21.689 8.083 -38.485 1.00 73.81 99 PRO A O 1
ATOM 769 N N . SER A 1 100 ? 19.632 7.652 -39.294 1.00 72.56 100 SER A N 1
ATOM 770 C CA . SER A 1 100 ? 19.378 8.972 -39.891 1.00 72.56 100 SER A CA 1
ATOM 771 C C . SER A 1 100 ? 19.525 10.157 -38.927 1.00 72.56 100 SER A C 1
ATOM 773 O O . SER A 1 100 ? 19.744 11.277 -39.378 1.00 72.56 100 SER A O 1
ATOM 775 N N . ASN A 1 101 ? 19.414 9.931 -37.612 1.00 73.00 101 ASN A N 1
ATOM 776 C CA . ASN A 1 101 ? 19.597 10.962 -36.589 1.00 73.00 101 ASN A CA 1
ATOM 777 C C . ASN A 1 101 ? 20.394 10.441 -35.367 1.00 73.00 101 ASN A C 1
ATOM 779 O O . ASN A 1 101 ? 19.805 10.022 -34.365 1.00 73.00 101 ASN A O 1
ATOM 783 N N . PRO A 1 102 ? 21.742 10.489 -35.394 1.00 69.38 102 PRO A N 1
ATOM 784 C CA . PRO A 1 102 ? 22.575 10.055 -34.267 1.00 69.38 102 PRO A CA 1
ATOM 785 C C . PRO A 1 102 ? 22.353 10.856 -32.970 1.00 69.38 102 PRO A C 1
ATOM 787 O O . PRO A 1 102 ? 22.636 10.353 -31.880 1.00 69.38 102 PRO A O 1
ATOM 790 N N . ALA A 1 103 ? 21.830 12.087 -33.057 1.00 70.88 103 ALA A N 1
ATOM 791 C CA . ALA A 1 103 ? 21.568 12.926 -31.889 1.00 70.88 103 ALA A CA 1
ATOM 792 C C . ALA A 1 103 ? 20.353 12.444 -31.075 1.00 70.88 103 ALA A C 1
ATOM 794 O O . ALA A 1 103 ? 20.345 12.581 -29.850 1.00 70.88 103 ALA A O 1
ATOM 795 N N . GLU A 1 104 ? 19.352 11.835 -31.715 1.00 74.88 104 GLU A N 1
ATOM 796 C CA . GLU A 1 104 ? 18.207 11.239 -31.013 1.00 74.88 104 GLU A CA 1
ATOM 797 C C . GLU A 1 104 ? 18.585 9.976 -30.243 1.00 74.88 104 GLU A C 1
ATOM 799 O O . GLU A 1 104 ? 18.160 9.829 -29.100 1.00 74.88 104 GLU A O 1
ATOM 804 N N . LEU A 1 105 ? 19.469 9.129 -30.781 1.00 75.62 105 LEU A N 1
ATOM 805 C CA . LEU A 1 105 ? 20.010 7.982 -30.038 1.00 75.62 105 LEU A CA 1
ATOM 806 C C . LEU A 1 105 ? 20.744 8.420 -28.758 1.00 75.62 105 LEU A C 1
ATOM 808 O O . LEU A 1 105 ? 20.665 7.745 -27.730 1.00 75.62 105 LEU A O 1
ATOM 812 N N . LEU A 1 106 ? 21.430 9.570 -28.791 1.00 77.81 106 LEU A N 1
ATOM 813 C CA . LEU A 1 106 ? 22.087 10.132 -27.609 1.00 77.81 106 LEU A CA 1
ATOM 814 C C . LEU A 1 106 ? 21.084 10.706 -26.594 1.00 77.81 106 LEU A C 1
ATOM 816 O O . LEU A 1 106 ? 21.289 10.519 -25.395 1.00 77.81 106 LEU A O 1
ATOM 820 N N . LYS A 1 107 ? 20.006 11.363 -27.049 1.00 82.31 107 LYS A N 1
ATOM 821 C CA . LYS A 1 107 ? 18.898 11.805 -26.179 1.00 82.31 107 LYS A CA 1
ATOM 822 C C . LYS A 1 107 ? 18.218 10.602 -25.523 1.00 82.31 107 LYS A C 1
ATOM 824 O O . LYS A 1 107 ? 18.207 10.507 -24.304 1.00 82.31 107 LYS A O 1
ATOM 829 N N . LEU A 1 108 ? 17.761 9.633 -26.316 1.00 82.06 108 LEU A N 1
ATOM 830 C CA . LEU A 1 108 ? 17.073 8.431 -25.839 1.00 82.06 108 LEU A CA 1
ATOM 831 C C . LEU A 1 108 ? 17.896 7.668 -24.788 1.00 82.06 108 LEU A C 1
ATOM 833 O O . LEU A 1 108 ? 17.347 7.225 -23.782 1.00 82.06 108 LEU A O 1
ATOM 837 N N . ARG A 1 109 ? 19.224 7.579 -24.965 1.00 86.25 109 ARG A N 1
ATOM 838 C CA . ARG A 1 109 ? 20.124 6.967 -23.975 1.00 86.25 109 ARG A CA 1
ATOM 839 C C . ARG A 1 109 ? 20.234 7.762 -22.666 1.00 86.25 109 ARG A C 1
ATOM 841 O O . ARG A 1 109 ? 20.402 7.141 -21.620 1.00 86.25 109 ARG A O 1
ATOM 848 N N . LYS A 1 110 ? 20.158 9.098 -22.697 1.00 88.75 110 LYS A N 1
ATOM 849 C CA . LYS A 1 110 ? 20.102 9.921 -21.474 1.00 88.75 110 LYS A CA 1
ATOM 850 C C . LYS A 1 110 ? 18.797 9.673 -20.725 1.00 88.75 110 LYS A C 1
ATOM 852 O O . LYS A 1 110 ? 18.850 9.196 -19.596 1.00 88.75 110 LYS A O 1
ATOM 857 N N . ASN A 1 111 ? 17.664 9.840 -21.409 1.00 93.38 111 ASN A N 1
ATOM 858 C CA . ASN A 1 111 ? 16.333 9.600 -20.853 1.00 93.38 111 ASN A CA 1
ATOM 859 C C . ASN A 1 111 ? 16.208 8.185 -20.251 1.00 93.38 111 ASN A C 1
ATOM 861 O O . ASN A 1 111 ? 15.651 8.020 -19.173 1.00 93.38 111 ASN A O 1
ATOM 865 N N . PHE A 1 112 ? 16.761 7.157 -20.909 1.00 92.56 112 PHE A N 1
ATOM 866 C CA . PHE A 1 112 ? 16.769 5.787 -20.382 1.00 92.56 112 PHE A CA 1
ATOM 867 C C . PHE A 1 112 ? 17.573 5.652 -19.078 1.00 92.56 112 PHE A C 1
ATOM 869 O O . PHE A 1 112 ? 17.121 4.993 -18.141 1.00 92.56 112 PHE A O 1
ATOM 876 N N . ASN A 1 113 ? 18.751 6.279 -18.990 1.00 92.56 113 ASN A N 1
ATOM 877 C CA . ASN A 1 113 ? 19.554 6.274 -17.765 1.00 92.56 113 ASN A CA 1
ATOM 878 C C . ASN A 1 113 ? 18.844 7.027 -16.626 1.00 92.56 113 ASN A C 1
ATOM 880 O O . ASN A 1 113 ? 18.824 6.541 -15.499 1.00 92.56 113 ASN A O 1
ATOM 884 N N . GLU A 1 114 ? 18.244 8.180 -16.931 1.00 95.69 114 GLU A N 1
ATOM 885 C CA . GLU A 1 114 ? 17.482 9.012 -15.990 1.00 95.69 114 GLU A CA 1
ATOM 886 C C . GLU A 1 114 ? 16.283 8.229 -15.422 1.00 95.69 114 GLU A C 1
ATOM 888 O O . GLU A 1 114 ? 16.191 8.045 -14.205 1.00 95.69 114 GLU A O 1
ATOM 893 N N . LEU A 1 115 ? 15.462 7.631 -16.295 1.00 94.44 115 LEU A N 1
ATOM 894 C CA . LEU A 1 115 ? 14.365 6.730 -15.914 1.00 94.44 115 LEU A CA 1
ATOM 895 C C . LEU A 1 115 ? 14.850 5.515 -15.109 1.00 94.44 115 LEU A C 1
ATOM 897 O O . LEU A 1 115 ? 14.153 5.068 -14.199 1.00 94.44 115 LEU A O 1
ATOM 901 N N . THR A 1 116 ? 16.037 4.976 -15.404 1.00 94.19 116 THR A N 1
ATOM 902 C CA . THR A 1 116 ? 16.622 3.874 -14.620 1.00 94.19 116 THR A CA 1
ATOM 903 C C . THR A 1 116 ? 16.937 4.332 -13.193 1.00 94.19 116 THR A C 1
ATOM 905 O O . THR A 1 116 ? 16.574 3.644 -12.240 1.00 94.19 116 THR A O 1
ATOM 908 N N . THR A 1 117 ? 17.550 5.509 -13.019 1.00 95.94 117 THR A N 1
ATOM 909 C CA . THR A 1 117 ? 17.834 6.059 -11.680 1.00 95.94 117 THR A CA 1
ATOM 910 C C . THR A 1 117 ? 16.570 6.426 -10.901 1.00 95.94 117 THR A C 1
ATOM 912 O O . THR A 1 117 ? 16.504 6.172 -9.698 1.00 95.94 117 THR A O 1
ATOM 915 N N . GLU A 1 118 ? 15.545 6.948 -11.576 1.00 97.44 118 GLU A N 1
ATOM 916 C CA . GLU A 1 118 ? 14.244 7.252 -10.974 1.00 97.44 118 GLU A CA 1
ATOM 917 C C . GLU A 1 118 ? 13.536 5.974 -10.492 1.00 97.44 118 GLU A C 1
ATOM 919 O O . GLU A 1 118 ? 13.085 5.910 -9.348 1.00 97.44 118 GLU A O 1
ATOM 924 N N . ASN A 1 119 ? 13.525 4.913 -11.309 1.00 95.19 119 ASN A N 1
ATOM 925 C CA . ASN A 1 119 ? 12.937 3.622 -10.939 1.00 95.19 119 ASN A CA 1
ATOM 926 C C . ASN A 1 119 ? 13.602 2.994 -9.701 1.00 95.19 119 ASN A C 1
ATOM 928 O O . ASN A 1 119 ? 12.899 2.435 -8.858 1.00 95.19 119 ASN A O 1
ATOM 932 N N . GLU A 1 120 ? 14.928 3.088 -9.550 1.00 97.44 120 GLU A N 1
ATOM 933 C CA . GLU A 1 120 ? 15.601 2.588 -8.341 1.00 97.44 120 GLU A CA 1
ATOM 934 C C . GLU A 1 120 ? 15.307 3.440 -7.093 1.00 97.44 120 GLU A C 1
ATOM 936 O O . GLU A 1 120 ? 15.178 2.880 -6.000 1.00 97.44 120 GLU A O 1
ATOM 941 N N . SER A 1 121 ? 15.107 4.760 -7.229 1.00 97.75 121 SER A N 1
ATOM 942 C CA . SER A 1 121 ? 14.613 5.583 -6.110 1.00 97.75 121 SER A CA 1
ATOM 943 C C . SER A 1 121 ? 13.194 5.174 -5.718 1.00 97.75 121 SER A C 1
ATOM 945 O O . SER A 1 121 ? 12.956 4.803 -4.570 1.00 97.75 121 SER A O 1
ATOM 947 N N . LEU A 1 122 ? 12.270 5.117 -6.682 1.00 97.56 122 LEU A N 1
ATOM 948 C CA . LEU A 1 122 ? 10.869 4.764 -6.435 1.00 97.56 122 LEU A CA 1
ATOM 949 C C . LEU A 1 122 ? 10.715 3.373 -5.794 1.00 97.56 122 LEU A C 1
ATOM 951 O O . LEU A 1 122 ? 9.869 3.193 -4.917 1.00 97.56 122 LEU A O 1
ATOM 955 N N . LYS A 1 123 ? 11.562 2.395 -6.149 1.00 97.50 123 LYS A N 1
ATOM 956 C CA . LYS A 1 123 ? 11.624 1.086 -5.466 1.00 97.50 123 LYS A CA 1
ATOM 957 C C . LYS A 1 123 ? 12.019 1.209 -3.991 1.00 97.50 123 LYS A C 1
ATOM 959 O O . LYS A 1 123 ? 11.402 0.563 -3.140 1.00 97.50 123 LYS A O 1
ATOM 964 N N . LYS A 1 124 ? 13.032 2.022 -3.679 1.00 97.38 124 LYS A N 1
ATOM 965 C CA . LYS A 1 124 ? 13.510 2.273 -2.308 1.00 97.38 124 LYS A CA 1
ATOM 966 C C . LYS A 1 124 ? 12.461 3.012 -1.471 1.00 97.38 124 LYS A C 1
ATOM 968 O O . LYS A 1 124 ? 12.236 2.655 -0.310 1.00 97.38 124 LYS A O 1
ATOM 973 N N . ASP A 1 125 ? 11.787 3.988 -2.064 1.00 97.62 125 ASP A N 1
ATOM 974 C CA . ASP A 1 125 ? 10.746 4.778 -1.407 1.00 97.62 125 ASP A CA 1
ATOM 975 C C . ASP A 1 125 ? 9.486 3.926 -1.164 1.00 97.62 125 ASP A C 1
ATOM 977 O O . ASP A 1 125 ? 8.940 3.919 -0.058 1.00 97.62 125 ASP A O 1
ATOM 981 N N . LEU A 1 126 ? 9.102 3.076 -2.126 1.00 97.50 126 LEU A N 1
ATOM 982 C CA . LEU A 1 126 ? 8.043 2.072 -1.967 1.00 97.50 126 LEU A CA 1
ATOM 983 C C . LEU A 1 126 ? 8.366 1.041 -0.871 1.00 97.50 126 LEU A C 1
ATOM 985 O O . LEU A 1 126 ? 7.487 0.689 -0.085 1.00 97.50 126 LEU A O 1
ATOM 989 N N . ALA A 1 127 ? 9.610 0.561 -0.785 1.00 97.06 127 ALA A N 1
ATOM 990 C CA . ALA A 1 127 ? 10.037 -0.350 0.281 1.00 97.06 127 ALA A CA 1
ATOM 991 C C . ALA A 1 127 ? 9.981 0.323 1.665 1.00 97.06 127 ALA A C 1
ATOM 993 O O . ALA A 1 127 ? 9.516 -0.276 2.637 1.00 97.06 127 ALA A O 1
ATOM 994 N N . SER A 1 128 ? 10.389 1.592 1.744 1.00 96.75 128 SER A N 1
ATOM 995 C CA . SER A 1 128 ? 10.319 2.403 2.966 1.00 96.75 128 SER A CA 1
ATOM 996 C C . SER A 1 128 ? 8.868 2.644 3.403 1.00 96.75 128 SER A C 1
ATOM 998 O O . SER A 1 128 ? 8.538 2.459 4.575 1.00 96.75 128 SER A O 1
ATOM 1000 N N . SER A 1 129 ? 7.985 2.960 2.450 1.00 97.19 129 SER A N 1
ATOM 1001 C CA . SER A 1 129 ? 6.543 3.125 2.664 1.00 97.19 129 SER A CA 1
ATOM 1002 C C . SER A 1 129 ? 5.877 1.836 3.165 1.00 97.19 129 SER A C 1
ATOM 1004 O O . SER A 1 129 ? 5.184 1.858 4.182 1.00 97.19 129 SER A O 1
ATOM 1006 N N . LYS A 1 130 ? 6.169 0.680 2.548 1.00 97.31 130 LYS A N 1
ATOM 1007 C CA . LYS A 1 130 ? 5.683 -0.634 3.018 1.00 97.31 130 LYS A CA 1
ATOM 1008 C C . LYS A 1 130 ? 6.124 -0.938 4.452 1.00 97.31 130 LYS A C 1
ATOM 1010 O O . LYS A 1 130 ? 5.313 -1.366 5.266 1.00 97.31 130 LYS A O 1
ATOM 1015 N N . ASN A 1 131 ? 7.380 -0.660 4.801 1.00 96.38 131 ASN A N 1
ATOM 1016 C CA . ASN A 1 131 ? 7.871 -0.856 6.169 1.00 96.38 131 ASN A CA 1
ATOM 1017 C C . ASN A 1 131 ? 7.174 0.064 7.190 1.00 96.38 131 ASN A C 1
ATOM 1019 O O . ASN A 1 131 ? 6.935 -0.355 8.325 1.00 96.38 131 ASN A O 1
ATOM 1023 N N . ALA A 1 132 ? 6.813 1.290 6.800 1.00 96.50 132 ALA A N 1
ATOM 1024 C CA . ALA A 1 132 ? 6.001 2.181 7.628 1.00 96.50 132 ALA A CA 1
ATOM 1025 C C . ALA A 1 132 ? 4.555 1.668 7.778 1.00 96.50 132 ALA A C 1
ATOM 1027 O O . ALA A 1 132 ? 4.047 1.618 8.898 1.00 96.50 132 ALA A O 1
ATOM 1028 N N . HIS A 1 133 ? 3.933 1.211 6.686 1.00 97.25 133 HIS A N 1
ATOM 1029 C CA . HIS A 1 133 ? 2.576 0.659 6.680 1.00 97.25 133 HIS A CA 1
ATOM 1030 C C . HIS A 1 133 ? 2.445 -0.578 7.583 1.00 97.25 133 HIS A C 1
ATOM 1032 O O . HIS A 1 133 ? 1.614 -0.594 8.491 1.00 97.25 133 HIS A O 1
ATOM 1038 N N . ASN A 1 134 ? 3.353 -1.548 7.445 1.00 96.81 134 ASN A N 1
ATOM 1039 C CA . ASN A 1 134 ? 3.400 -2.748 8.290 1.00 96.81 134 ASN A CA 1
ATOM 1040 C C . ASN A 1 134 ? 3.609 -2.402 9.784 1.00 96.81 134 ASN A C 1
ATOM 1042 O O . ASN A 1 134 ? 3.218 -3.156 10.675 1.00 96.81 134 ASN A O 1
ATOM 1046 N N . LYS A 1 135 ? 4.242 -1.257 10.090 1.00 97.12 135 LYS A N 1
ATOM 1047 C CA . LYS A 1 135 ? 4.407 -0.752 11.464 1.00 97.12 135 LYS A CA 1
ATOM 1048 C C . LYS A 1 135 ? 3.132 -0.088 11.998 1.00 97.12 135 LYS A C 1
ATOM 1050 O O . LYS A 1 135 ? 2.880 -0.183 13.198 1.00 97.12 135 LYS A O 1
ATOM 1055 N N . THR A 1 136 ? 2.334 0.567 11.152 1.00 95.94 136 THR A N 1
ATOM 1056 C CA . THR A 1 136 ? 1.008 1.085 11.538 1.00 95.94 136 THR A CA 1
ATOM 1057 C C . THR A 1 136 ? -0.030 -0.026 11.684 1.00 95.94 136 THR A C 1
ATOM 1059 O O . THR A 1 136 ? -0.776 -0.012 12.653 1.00 95.94 136 THR A O 1
ATOM 1062 N N . GLU A 1 137 ? -0.015 -1.030 10.809 1.00 97.81 137 GLU A N 1
ATOM 1063 C CA . GLU A 1 137 ? -0.902 -2.202 10.853 1.00 97.81 137 GLU A CA 1
ATOM 1064 C C . GLU A 1 137 ? -0.733 -2.998 12.160 1.00 97.81 137 GLU A C 1
ATOM 1066 O O . GLU A 1 137 ? -1.700 -3.251 12.875 1.00 97.81 137 GLU A O 1
ATOM 1071 N N . ARG A 1 138 ? 0.514 -3.279 12.567 1.00 97.31 138 ARG A N 1
ATOM 1072 C CA . ARG A 1 138 ? 0.811 -3.915 13.867 1.00 97.31 138 ARG A CA 1
ATOM 1073 C C . ARG A 1 138 ? 0.344 -3.094 15.072 1.00 97.31 138 ARG A C 1
ATOM 1075 O O . ARG A 1 138 ? -0.018 -3.673 16.090 1.00 97.31 138 ARG A O 1
ATOM 1082 N N . LYS A 1 139 ? 0.367 -1.759 14.979 1.00 97.94 139 LYS A N 1
ATOM 1083 C CA . LYS A 1 139 ? -0.171 -0.883 16.033 1.00 97.94 139 LYS A CA 1
ATOM 1084 C C . LYS A 1 139 ? -1.696 -0.927 16.082 1.00 97.94 139 LYS A C 1
ATOM 1086 O O . LYS A 1 139 ? -2.237 -0.965 17.178 1.00 97.94 139 LYS A O 1
ATOM 1091 N N . LEU A 1 140 ? -2.357 -0.937 14.922 1.00 97.94 140 LEU A N 1
ATOM 1092 C CA . LEU A 1 140 ? -3.810 -1.073 14.821 1.00 97.94 140 LEU A CA 1
ATOM 1093 C C . LEU A 1 140 ? -4.265 -2.376 15.491 1.00 97.94 140 LEU A C 1
ATOM 1095 O O . LEU A 1 140 ? -5.052 -2.327 16.425 1.00 97.94 140 LEU A O 1
ATOM 1099 N N . SER A 1 141 ? -3.662 -3.506 15.109 1.00 97.75 141 SER A N 1
ATOM 1100 C CA . SER A 1 141 ? -3.989 -4.826 15.662 1.00 97.75 141 SER A CA 1
ATOM 1101 C C . SER A 1 141 ? -3.760 -4.931 17.179 1.00 97.75 141 SER A C 1
ATOM 1103 O O . SER A 1 141 ? -4.535 -5.586 17.875 1.00 97.75 141 SER A O 1
ATOM 1105 N N . GLN A 1 142 ? -2.747 -4.243 17.723 1.00 97.88 142 GLN A N 1
ATOM 1106 C CA . GLN A 1 142 ? -2.580 -4.135 19.175 1.00 97.88 142 GLN A CA 1
ATOM 1107 C C . GLN A 1 142 ? -3.712 -3.314 19.813 1.00 97.88 142 GLN A C 1
ATOM 1109 O O . GLN A 1 142 ? -4.317 -3.776 20.772 1.00 97.88 142 GLN A O 1
ATOM 1114 N N . MET A 1 143 ? -4.048 -2.144 19.259 1.00 97.69 143 MET A N 1
ATOM 1115 C CA . MET A 1 143 ? -5.136 -1.299 19.773 1.00 97.69 143 MET A CA 1
ATOM 1116 C C . MET A 1 143 ? -6.513 -1.979 19.687 1.00 97.69 143 MET A C 1
ATOM 1118 O O . MET A 1 143 ? -7.353 -1.760 20.555 1.00 97.69 143 MET A O 1
ATOM 1122 N N . GLU A 1 144 ? -6.747 -2.812 18.672 1.00 98.12 144 GLU A N 1
ATOM 1123 C CA . GLU A 1 144 ? -7.952 -3.642 18.545 1.00 98.12 144 GLU A CA 1
ATOM 1124 C C . GLU A 1 144 ? -8.030 -4.685 19.671 1.00 98.12 144 GLU A C 1
ATOM 1126 O O . GLU A 1 144 ? -9.076 -4.833 20.302 1.00 98.12 144 GLU A O 1
ATOM 1131 N N . LYS A 1 145 ? -6.912 -5.349 19.996 1.00 97.94 145 LYS A N 1
ATOM 1132 C CA . LYS A 1 145 ? -6.827 -6.281 21.132 1.00 97.94 145 LYS A CA 1
ATOM 1133 C C . LYS A 1 145 ? -7.041 -5.574 22.475 1.00 97.94 145 LYS A C 1
ATOM 1135 O O . LYS A 1 145 ? -7.835 -6.047 23.287 1.00 97.94 145 LYS A O 1
ATOM 1140 N N . ASP A 1 146 ? -6.384 -4.434 22.682 1.00 98.00 146 ASP A N 1
ATOM 1141 C CA . ASP A 1 146 ? -6.515 -3.621 23.898 1.00 98.00 146 ASP A CA 1
ATOM 1142 C C . ASP A 1 146 ? -7.973 -3.146 24.095 1.00 98.00 146 ASP A C 1
ATOM 1144 O O . ASP A 1 146 ? -8.470 -3.086 25.221 1.00 98.00 146 ASP A O 1
ATOM 1148 N N . LEU A 1 147 ? -8.689 -2.852 23.000 1.00 98.00 147 LEU A N 1
ATOM 1149 C CA . LEU A 1 147 ? -10.100 -2.457 23.016 1.00 98.00 147 LEU A CA 1
ATOM 1150 C C . LEU A 1 147 ? -11.040 -3.604 23.424 1.00 98.00 147 LEU A C 1
ATOM 1152 O O . LEU A 1 147 ? -11.972 -3.364 24.194 1.00 98.00 147 LEU A O 1
ATOM 1156 N N . GLU A 1 148 ? -10.820 -4.833 22.947 1.00 98.06 148 GLU A N 1
ATOM 1157 C CA . GLU A 1 148 ? -11.620 -5.992 23.381 1.00 98.06 148 GLU A CA 1
ATOM 1158 C C . GLU A 1 148 ? -11.348 -6.371 24.845 1.00 98.06 148 GLU A C 1
ATOM 1160 O O . GLU A 1 148 ? -12.286 -6.683 25.581 1.00 98.06 148 GLU A O 1
ATOM 1165 N N . GLU A 1 149 ? -10.102 -6.255 25.317 1.00 98.06 149 GLU A N 1
ATOM 1166 C CA . GLU A 1 149 ? -9.781 -6.416 26.743 1.00 98.06 149 GLU A CA 1
ATOM 1167 C C . GLU A 1 149 ? -10.488 -5.356 27.603 1.00 98.06 149 GLU A C 1
ATOM 1169 O O . GLU A 1 149 ? -11.112 -5.690 28.615 1.00 98.06 149 GLU A O 1
ATOM 1174 N N . LEU A 1 150 ? -10.485 -4.089 27.171 1.00 98.06 150 LEU A N 1
ATOM 1175 C CA . LEU A 1 150 ? -11.184 -3.010 27.873 1.00 98.06 150 LEU A CA 1
ATOM 1176 C C . LEU A 1 150 ? -12.708 -3.224 27.904 1.00 98.06 150 LEU A C 1
ATOM 1178 O O . LEU A 1 150 ? -13.342 -2.961 28.929 1.00 98.06 150 LEU A O 1
ATOM 1182 N N . LYS A 1 151 ? -13.306 -3.722 26.812 1.00 98.19 151 LYS A N 1
ATOM 1183 C CA . LYS A 1 151 ? -14.733 -4.091 26.753 1.00 98.19 151 LYS A CA 1
ATOM 1184 C C . LYS A 1 151 ? -15.067 -5.207 27.741 1.00 98.19 151 LYS A C 1
ATOM 1186 O O . LYS A 1 151 ? -16.039 -5.067 28.480 1.00 98.19 151 LYS A O 1
ATOM 1191 N N . ALA A 1 152 ? -14.256 -6.266 27.794 1.00 97.69 152 ALA A N 1
ATOM 1192 C CA . ALA A 1 152 ? -14.457 -7.387 28.714 1.00 97.69 152 ALA A CA 1
ATOM 1193 C C . ALA A 1 152 ? -14.410 -6.938 30.188 1.00 97.69 152 ALA A C 1
ATOM 1195 O O . ALA A 1 152 ? -15.283 -7.303 30.986 1.00 97.69 152 ALA A O 1
ATOM 1196 N N . VAL A 1 153 ? -13.451 -6.071 30.539 1.00 98.00 153 VAL A N 1
ATOM 1197 C CA . VAL A 1 153 ? -13.391 -5.430 31.864 1.00 98.00 153 VAL A CA 1
ATOM 1198 C C . VAL A 1 153 ? -14.651 -4.598 32.129 1.00 98.00 153 VAL A C 1
ATOM 1200 O O . VAL A 1 153 ? -15.231 -4.711 33.207 1.00 98.00 153 VAL A O 1
ATOM 1203 N N . ASN A 1 154 ? -15.128 -3.821 31.152 1.00 97.25 154 ASN A N 1
ATOM 1204 C CA . ASN A 1 154 ? -16.347 -3.019 31.297 1.00 97.25 154 ASN A CA 1
ATOM 1205 C C . ASN A 1 154 ? -17.595 -3.887 31.548 1.00 97.25 154 ASN A C 1
ATOM 1207 O O . ASN A 1 154 ? -18.388 -3.569 32.430 1.00 97.25 154 ASN A O 1
ATOM 1211 N N . THR A 1 155 ? -17.748 -5.015 30.843 1.00 97.75 155 THR A N 1
ATOM 1212 C CA . THR A 1 155 ? -18.865 -5.950 31.078 1.00 97.75 155 THR A CA 1
ATOM 1213 C C . THR A 1 155 ? -18.817 -6.604 32.460 1.00 97.75 155 THR A C 1
ATOM 1215 O O . THR A 1 155 ? -19.861 -6.767 33.085 1.00 97.75 155 THR A O 1
ATOM 1218 N N . SER A 1 156 ? -17.622 -6.912 32.975 1.00 97.31 156 SER A N 1
ATOM 1219 C CA . SER A 1 156 ? -17.445 -7.444 34.336 1.00 97.31 156 SER A CA 1
ATOM 1220 C C . SER A 1 156 ? -17.770 -6.393 35.407 1.00 97.31 156 SER A C 1
ATOM 1222 O O . SER A 1 156 ? -18.513 -6.662 36.350 1.00 97.31 156 SER A O 1
ATOM 1224 N N . LEU A 1 157 ? -17.302 -5.152 35.217 1.00 97.62 157 LEU A N 1
ATOM 1225 C CA . LEU A 1 157 ? -17.652 -4.026 36.086 1.00 97.62 157 LEU A CA 1
ATOM 1226 C C . LEU A 1 157 ? -19.155 -3.725 36.071 1.00 97.62 157 LEU A C 1
ATOM 1228 O O . LEU A 1 157 ? -19.691 -3.354 37.111 1.00 97.62 157 LEU A O 1
ATOM 1232 N N . ARG A 1 158 ? -19.830 -3.902 34.926 1.00 97.88 158 ARG A N 1
ATOM 1233 C CA . ARG A 1 158 ? -21.281 -3.727 34.808 1.00 97.88 158 ARG A CA 1
ATOM 1234 C C . ARG A 1 158 ? -22.039 -4.751 35.649 1.00 97.88 158 ARG A C 1
ATOM 1236 O O . ARG A 1 158 ? -22.788 -4.339 36.524 1.00 97.88 158 ARG A O 1
ATOM 1243 N N . ALA A 1 159 ? -21.756 -6.042 35.467 1.00 96.88 159 ALA A N 1
ATOM 1244 C CA . ALA A 1 159 ? -22.383 -7.104 36.254 1.00 96.88 159 ALA A CA 1
ATOM 1245 C C . ALA A 1 159 ? -22.175 -6.899 37.766 1.00 96.88 159 ALA A C 1
ATOM 1247 O O . ALA A 1 159 ? -23.118 -7.005 38.540 1.00 96.88 159 ALA A O 1
ATOM 1248 N N . GLY A 1 160 ? -20.970 -6.496 38.186 1.00 97.69 160 GLY A N 1
ATOM 1249 C CA . GLY A 1 160 ? -20.692 -6.168 39.587 1.00 97.69 160 GLY A CA 1
ATOM 1250 C C . GLY A 1 160 ? -21.348 -4.874 40.101 1.00 97.69 160 GLY A C 1
ATOM 1251 O O . GLY A 1 160 ? -21.321 -4.627 41.305 1.00 97.69 160 GLY A O 1
ATOM 1252 N N . ILE A 1 161 ? -21.894 -4.010 39.241 1.00 97.50 161 ILE A N 1
ATOM 1253 C CA . ILE A 1 161 ? -22.791 -2.914 39.655 1.00 97.50 161 ILE A CA 1
ATOM 1254 C C . ILE A 1 161 ? -24.204 -3.474 39.808 1.00 97.50 161 ILE A C 1
ATOM 1256 O O . ILE A 1 161 ? -24.787 -3.319 40.876 1.00 97.50 161 ILE A O 1
ATOM 1260 N N . ASP A 1 162 ? -24.691 -4.209 38.808 1.00 97.06 162 ASP A N 1
ATOM 1261 C CA . ASP A 1 162 ? -26.031 -4.803 38.810 1.00 97.06 162 ASP A CA 1
ATOM 1262 C C . ASP A 1 162 ? -26.240 -5.737 40.042 1.00 97.06 162 ASP A C 1
ATOM 1264 O O . ASP A 1 162 ? -27.285 -5.695 40.691 1.00 97.06 162 ASP A O 1
ATOM 1268 N N . GLU A 1 163 ? -25.214 -6.502 40.453 1.00 97.50 163 GLU A N 1
ATOM 1269 C CA . GLU A 1 163 ? -25.187 -7.290 41.706 1.00 97.50 163 GLU A CA 1
ATOM 1270 C C . GLU A 1 163 ? -25.294 -6.429 42.980 1.00 97.50 163 GLU A C 1
ATOM 1272 O O . GLU A 1 163 ? -25.926 -6.827 43.962 1.00 97.50 163 GLU A O 1
ATOM 1277 N N . ARG A 1 164 ? -24.656 -5.251 43.001 1.00 97.12 164 ARG A N 1
ATOM 1278 C CA . ARG A 1 164 ? -24.684 -4.343 44.161 1.00 97.12 164 ARG A CA 1
ATOM 1279 C C . ARG A 1 164 ? -26.016 -3.621 44.275 1.00 97.12 164 ARG A C 1
ATOM 1281 O O . ARG A 1 164 ? -26.483 -3.442 45.394 1.00 97.12 164 ARG A O 1
ATOM 1288 N N . ASP A 1 165 ? -26.626 -3.255 43.154 1.00 97.94 165 ASP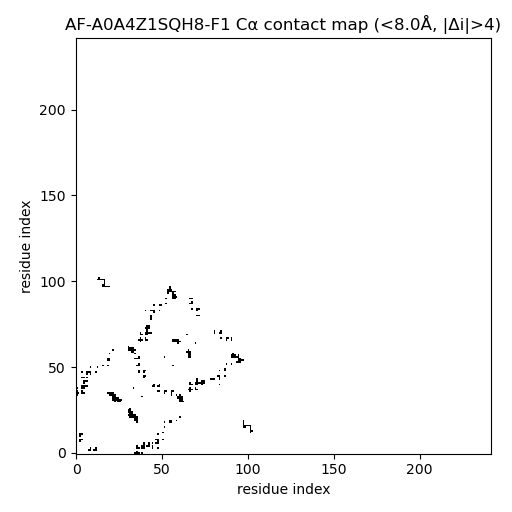 A N 1
ATOM 1289 C CA . ASP A 1 165 ? -27.938 -2.609 43.126 1.00 97.94 165 ASP A CA 1
ATOM 1290 C C . ASP A 1 165 ? -29.033 -3.573 43.640 1.00 97.94 165 ASP A C 1
ATOM 1292 O O . ASP A 1 165 ? -29.886 -3.171 44.433 1.00 97.94 165 ASP A O 1
ATOM 1296 N N . GLU A 1 166 ? -28.953 -4.871 43.312 1.00 97.19 166 GLU A N 1
ATOM 1297 C CA . GLU A 1 166 ? -29.816 -5.911 43.906 1.00 97.19 166 GLU A CA 1
ATOM 1298 C C . GLU A 1 166 ? -29.580 -6.060 45.422 1.00 97.19 166 GLU A C 1
ATOM 1300 O O . GLU A 1 166 ? -30.535 -6.100 46.203 1.00 97.19 166 GLU A O 1
ATOM 1305 N N . HIS A 1 167 ? -28.318 -6.080 45.872 1.00 97.69 167 HIS A N 1
ATOM 1306 C CA . HIS A 1 167 ? -27.992 -6.096 47.304 1.00 97.69 167 HIS A CA 1
ATOM 1307 C C . HIS A 1 167 ? -28.497 -4.849 48.049 1.00 97.69 167 HIS A C 1
ATOM 1309 O O . HIS A 1 167 ? -28.925 -4.971 49.198 1.00 97.69 167 HIS A O 1
ATOM 1315 N N . ILE A 1 168 ? -28.468 -3.671 47.419 1.00 98.00 168 ILE A N 1
ATOM 1316 C CA . ILE A 1 168 ? -29.021 -2.433 47.982 1.00 98.00 168 ILE A CA 1
ATOM 1317 C C . ILE A 1 168 ? -30.538 -2.563 48.137 1.00 98.00 168 ILE A C 1
ATOM 1319 O O . ILE A 1 168 ? -31.029 -2.328 49.240 1.00 98.00 168 ILE A O 1
ATOM 1323 N N . ARG A 1 169 ? -31.270 -3.035 47.114 1.00 97.75 169 ARG A N 1
ATOM 1324 C CA . ARG A 1 169 ? -32.732 -3.212 47.212 1.00 97.75 169 ARG A CA 1
ATOM 1325 C C . ARG A 1 169 ? -33.128 -4.139 48.368 1.00 97.75 169 ARG A C 1
ATOM 1327 O O . ARG A 1 169 ? -34.035 -3.819 49.128 1.00 97.75 169 ARG A O 1
ATOM 1334 N N . ILE A 1 170 ? -32.410 -5.249 48.553 1.00 97.50 170 ILE A N 1
ATOM 1335 C CA . ILE A 1 170 ? -32.650 -6.191 49.663 1.00 97.50 170 ILE A CA 1
ATOM 1336 C C . ILE A 1 170 ? -32.406 -5.527 51.033 1.00 97.50 170 ILE A C 1
ATOM 1338 O O . ILE A 1 170 ? -33.139 -5.788 51.988 1.00 97.50 170 ILE A O 1
ATOM 1342 N N . LEU A 1 171 ? -31.399 -4.654 51.148 1.00 97.00 171 LEU A N 1
ATOM 1343 C CA . LEU A 1 171 ? -31.129 -3.902 52.380 1.00 97.00 171 LEU A CA 1
ATOM 1344 C C . LEU A 1 171 ? -32.174 -2.806 52.643 1.00 97.00 171 LEU A C 1
ATOM 1346 O O . LEU A 1 171 ? -32.521 -2.578 53.801 1.00 97.00 171 LEU A O 1
ATOM 1350 N N . GLU A 1 172 ? -32.703 -2.162 51.601 1.00 97.81 172 GLU A N 1
ATOM 1351 C CA . GLU A 1 172 ? -33.803 -1.194 51.705 1.00 97.81 172 GLU A CA 1
ATOM 1352 C C . GLU A 1 172 ? -35.115 -1.874 52.139 1.00 97.81 172 GLU A C 1
ATOM 1354 O O . GLU A 1 172 ? -35.775 -1.398 53.064 1.00 97.81 172 GLU A O 1
ATOM 1359 N N . GLU A 1 173 ? -35.455 -3.029 51.554 1.00 97.38 173 GLU A N 1
ATOM 1360 C CA . GLU A 1 173 ? -36.604 -3.853 51.964 1.00 97.38 173 GLU A CA 1
ATOM 1361 C C . GLU A 1 173 ? -36.492 -4.277 53.446 1.00 97.38 173 GLU A C 1
ATOM 1363 O O . GLU A 1 173 ? -37.434 -4.096 54.224 1.00 97.38 173 GLU A O 1
ATOM 1368 N N . ALA A 1 174 ? -35.317 -4.758 53.874 1.00 97.06 174 ALA A N 1
ATOM 1369 C CA . ALA A 1 174 ? -35.062 -5.157 55.262 1.00 97.06 174 ALA A CA 1
ATOM 1370 C C . ALA A 1 174 ? -35.068 -3.976 56.257 1.00 97.06 174 ALA A C 1
ATOM 1372 O O . ALA A 1 174 ? -35.455 -4.144 57.419 1.00 97.06 174 ALA A O 1
ATOM 1373 N N . LEU A 1 175 ? -34.665 -2.775 55.826 1.00 97.25 175 LEU A N 1
ATOM 1374 C CA . LEU A 1 175 ? -34.747 -1.562 56.643 1.00 97.25 175 LEU A CA 1
ATOM 1375 C C . LEU A 1 175 ? -36.211 -1.179 56.908 1.00 97.25 175 LEU A C 1
ATOM 1377 O O . LEU A 1 175 ? -36.577 -0.931 58.057 1.00 97.25 175 LEU A O 1
ATOM 1381 N N . VAL A 1 176 ? -37.060 -1.218 55.876 1.00 97.62 176 VAL A N 1
ATOM 1382 C CA . VAL A 1 176 ? -38.501 -0.943 55.998 1.00 97.62 176 VAL A CA 1
ATOM 1383 C C . VAL A 1 176 ? -39.198 -1.962 56.911 1.00 97.62 176 VAL A C 1
ATOM 1385 O O . VAL A 1 176 ? -40.035 -1.576 57.730 1.00 97.62 176 VAL A O 1
ATOM 1388 N N . GLU A 1 177 ? -38.846 -3.250 56.837 1.00 96.94 177 GLU A N 1
ATOM 1389 C CA . GLU A 1 177 ? -39.384 -4.258 57.765 1.00 96.94 177 GLU A CA 1
ATOM 1390 C C . GLU A 1 177 ? -38.925 -4.004 59.217 1.00 96.94 177 GLU A C 1
ATOM 1392 O O . GLU A 1 177 ? -39.732 -4.080 60.148 1.00 96.94 177 GLU A O 1
ATOM 1397 N N . SER A 1 178 ? -37.662 -3.612 59.421 1.00 96.06 178 SER A N 1
ATOM 1398 C CA . SER A 1 178 ? -37.128 -3.229 60.738 1.00 96.06 178 SER A CA 1
ATOM 1399 C C . SER A 1 178 ? -37.874 -2.034 61.349 1.00 96.06 178 SER A C 1
ATOM 1401 O O . SER A 1 178 ? -38.248 -2.075 62.524 1.00 96.06 178 SER A O 1
ATOM 1403 N N . GLU A 1 179 ? -38.164 -0.992 60.563 1.00 96.94 179 GLU A N 1
ATOM 1404 C CA . GLU A 1 179 ? -38.950 0.164 61.018 1.00 96.94 179 GLU A CA 1
ATOM 1405 C C . GLU A 1 179 ? -40.384 -0.227 61.413 1.00 96.94 179 GLU A C 1
ATOM 1407 O O . GLU A 1 179 ? -40.879 0.195 62.463 1.00 96.94 179 GLU A O 1
ATOM 1412 N N . GLN A 1 180 ? -41.042 -1.095 60.635 1.00 96.19 180 GLN A N 1
ATOM 1413 C CA . GLN A 1 180 ? -42.370 -1.621 60.980 1.00 96.19 180 GLN A CA 1
ATOM 1414 C C . GLN A 1 180 ? -42.346 -2.453 62.272 1.00 96.19 180 GLN A C 1
ATOM 1416 O O . GLN A 1 180 ? -43.256 -2.345 63.101 1.00 96.19 180 GLN A O 1
ATOM 1421 N N . LEU A 1 181 ? -41.306 -3.264 62.485 1.00 95.56 181 LEU A N 1
ATOM 1422 C CA . LEU A 1 181 ? -41.130 -4.031 63.721 1.00 95.56 181 LEU A CA 1
ATOM 1423 C C . LEU A 1 181 ? -40.888 -3.120 64.934 1.00 95.56 181 LEU A C 1
ATOM 1425 O O . LEU A 1 181 ? -41.448 -3.385 65.998 1.00 95.56 181 LEU A O 1
ATOM 1429 N N . GLN A 1 182 ? -40.143 -2.021 64.782 1.00 95.94 182 GLN A N 1
ATOM 1430 C CA . GLN A 1 182 ? -39.959 -1.021 65.843 1.00 95.94 182 GLN A CA 1
ATOM 1431 C C . GLN A 1 182 ? -41.277 -0.326 66.217 1.00 95.94 182 GLN A C 1
ATOM 1433 O O . GLN A 1 182 ? -41.592 -0.221 67.404 1.00 95.94 182 GLN A O 1
ATOM 1438 N N . GLN A 1 183 ? -42.090 0.075 65.233 1.00 95.62 183 GLN A N 1
ATOM 1439 C CA . GLN A 1 183 ? -43.415 0.664 65.485 1.00 95.62 183 GLN A CA 1
ATOM 1440 C C . GLN A 1 183 ? -44.343 -0.309 66.234 1.00 95.62 183 GLN A C 1
ATOM 1442 O O . GLN A 1 183 ? -45.006 0.078 67.198 1.00 95.62 183 GLN A O 1
ATOM 1447 N N . ARG A 1 184 ? -44.347 -1.592 65.842 1.00 96.00 184 ARG A N 1
ATOM 1448 C CA . ARG A 1 184 ? -45.130 -2.647 66.512 1.00 96.00 184 ARG A CA 1
ATOM 1449 C C . ARG A 1 184 ? -44.626 -2.954 67.922 1.00 96.00 184 ARG A C 1
ATOM 1451 O O . ARG A 1 184 ? -45.435 -3.220 68.811 1.00 96.00 184 ARG A O 1
ATOM 1458 N N . LEU A 1 185 ? -43.313 -2.923 68.152 1.00 95.69 185 LEU A N 1
ATOM 1459 C CA . LEU A 1 185 ? -42.751 -3.058 69.497 1.00 95.69 185 LEU A CA 1
ATOM 1460 C C . LEU A 1 185 ? -43.226 -1.908 70.389 1.00 95.69 185 LEU A C 1
ATOM 1462 O O . LEU A 1 185 ? -43.787 -2.180 71.446 1.00 95.69 185 LEU A O 1
ATOM 1466 N N . ALA A 1 186 ? -43.112 -0.659 69.929 1.00 95.50 186 ALA A N 1
ATOM 1467 C CA . ALA A 1 186 ? -43.540 0.516 70.687 1.00 95.50 186 ALA A CA 1
ATOM 1468 C C . ALA A 1 186 ? -45.025 0.460 71.102 1.00 95.50 186 ALA A C 1
ATOM 1470 O O . ALA A 1 186 ? -45.337 0.715 72.265 1.00 95.50 186 ALA A O 1
ATOM 1471 N N . SER A 1 187 ? -45.938 0.053 70.205 1.00 95.19 187 SER A N 1
ATOM 1472 C CA . SER A 1 187 ? -47.354 -0.119 70.576 1.00 95.19 187 SER A CA 1
ATOM 1473 C C . SER A 1 187 ? -47.547 -1.235 71.612 1.00 95.19 187 SER A C 1
ATOM 1475 O O . SER A 1 187 ? -48.237 -1.040 72.608 1.00 95.19 187 SER A O 1
ATOM 1477 N N . THR A 1 188 ? -46.863 -2.372 71.437 1.00 95.44 188 THR A N 1
ATOM 1478 C CA . THR A 1 188 ? -46.947 -3.517 72.366 1.00 95.44 188 THR A CA 1
ATOM 1479 C C . THR A 1 188 ? -46.368 -3.191 73.754 1.00 95.44 188 THR A C 1
ATOM 1481 O O . THR A 1 188 ? -46.744 -3.807 74.754 1.00 95.44 188 THR A O 1
ATOM 1484 N N . GLU A 1 189 ? -45.434 -2.241 73.848 1.00 95.75 189 GLU A N 1
ATOM 1485 C CA . GLU A 1 189 ? -44.892 -1.769 75.125 1.00 95.75 189 GLU A CA 1
ATOM 1486 C C . GLU A 1 189 ? -45.822 -0.784 75.841 1.00 95.75 189 GLU A C 1
ATOM 1488 O O . GLU A 1 189 ? -45.934 -0.865 77.067 1.00 95.75 189 GLU A O 1
ATOM 1493 N N . GLU A 1 190 ? -46.551 0.061 75.107 1.00 94.88 190 GLU A N 1
ATOM 1494 C CA . GLU A 1 190 ? -47.627 0.886 75.671 1.00 94.88 190 GLU A CA 1
ATOM 1495 C C . GLU A 1 190 ? -48.814 0.039 76.158 1.00 94.88 190 GLU A C 1
ATOM 1497 O O . GLU A 1 190 ? -49.237 0.201 77.304 1.00 94.88 190 GLU A O 1
ATOM 1502 N N . ASP A 1 191 ? -49.270 -0.953 75.383 1.00 95.00 191 ASP A N 1
ATOM 1503 C CA . ASP A 1 191 ? -50.303 -1.911 75.822 1.00 95.00 191 ASP A CA 1
ATOM 1504 C C . ASP A 1 191 ? -49.892 -2.613 77.134 1.00 95.00 191 ASP A C 1
ATOM 1506 O O . ASP A 1 191 ? -50.663 -2.724 78.092 1.00 95.00 191 ASP A O 1
ATOM 1510 N N . ARG A 1 192 ? -48.622 -3.036 77.221 1.00 94.81 192 ARG A N 1
ATOM 1511 C CA . ARG A 1 192 ? -48.041 -3.658 78.423 1.00 94.81 192 ARG A CA 1
ATOM 1512 C C . ARG A 1 192 ? -47.911 -2.673 79.593 1.00 94.81 192 ARG A C 1
ATOM 1514 O O . ARG A 1 192 ? -47.922 -3.108 80.749 1.00 94.81 192 ARG A O 1
ATOM 1521 N N . ARG A 1 193 ? -47.764 -1.371 79.330 1.00 94.94 193 ARG A N 1
ATOM 1522 C CA . ARG A 1 193 ? -47.728 -0.312 80.352 1.00 94.94 193 ARG A CA 1
ATOM 1523 C C . ARG A 1 193 ? -49.126 -0.041 80.906 1.00 94.94 193 ARG A C 1
ATOM 1525 O O . ARG A 1 193 ? -49.275 -0.005 82.124 1.00 94.94 193 ARG A O 1
ATOM 1532 N N . LEU A 1 194 ? -50.137 0.055 80.042 1.00 95.00 194 LEU A N 1
ATOM 1533 C CA . LEU A 1 194 ? -51.545 0.185 80.432 1.00 95.00 194 LEU A CA 1
ATOM 1534 C C . LEU A 1 194 ? -51.989 -0.998 81.303 1.00 95.00 194 LEU A C 1
ATOM 1536 O O . LEU A 1 194 ? -52.375 -0.791 82.452 1.00 95.00 194 LEU A O 1
ATOM 1540 N N . ALA A 1 195 ? -51.785 -2.234 80.838 1.00 93.31 195 ALA A N 1
ATOM 1541 C CA . ALA A 1 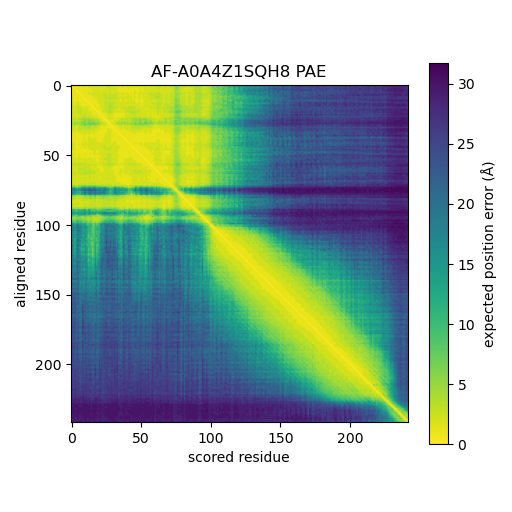195 ? -52.136 -3.438 81.597 1.00 93.31 195 ALA A CA 1
ATOM 1542 C C . ALA A 1 195 ? -51.393 -3.555 82.949 1.00 93.31 195 ALA A C 1
ATOM 1544 O O . ALA A 1 195 ? -51.908 -4.138 83.905 1.00 93.31 195 ALA A O 1
ATOM 1545 N N . ARG A 1 196 ? -50.180 -2.990 83.070 1.00 94.88 196 ARG A N 1
ATOM 1546 C CA . ARG A 1 196 ? -49.462 -2.886 84.357 1.00 94.88 196 ARG A CA 1
ATOM 1547 C C . ARG A 1 196 ? -50.100 -1.874 85.306 1.00 94.88 196 ARG A C 1
ATOM 1549 O O . ARG A 1 196 ? -50.150 -2.152 86.504 1.00 94.88 196 ARG A O 1
ATOM 1556 N N . ASN A 1 197 ? -50.569 -0.738 84.793 1.00 94.19 197 ASN A N 1
ATOM 1557 C CA . ASN A 1 197 ? -51.255 0.278 85.590 1.00 94.19 197 ASN A CA 1
ATOM 1558 C C . ASN A 1 197 ? -52.591 -0.275 86.109 1.00 94.19 197 ASN A C 1
ATOM 1560 O O . ASN A 1 197 ? -52.797 -0.300 87.321 1.00 94.19 197 ASN A O 1
ATOM 1564 N N . GLU A 1 198 ? -53.419 -0.847 85.230 1.00 95.19 198 GLU A N 1
ATOM 1565 C CA . GLU A 1 198 ? -54.686 -1.510 85.585 1.00 95.19 198 GLU A CA 1
ATOM 1566 C C . GLU A 1 198 ? -54.484 -2.607 86.645 1.00 95.19 198 GLU A C 1
ATOM 1568 O O . GLU A 1 198 ? -55.188 -2.656 87.654 1.00 95.19 198 GLU A O 1
ATOM 1573 N N . ALA A 1 199 ? -53.462 -3.456 86.480 1.00 93.25 199 ALA A N 1
ATOM 1574 C CA . ALA A 1 199 ? -53.122 -4.488 87.460 1.00 93.25 199 ALA A CA 1
ATOM 1575 C C . ALA A 1 199 ? -52.606 -3.927 88.803 1.00 93.25 199 ALA A C 1
ATOM 1577 O O . ALA A 1 199 ? -52.642 -4.637 89.812 1.00 93.25 199 ALA A O 1
ATOM 1578 N N . SER A 1 200 ? -52.118 -2.683 88.842 1.00 93.81 200 SER A N 1
ATOM 1579 C CA . SER A 1 200 ? -51.739 -1.996 90.085 1.00 93.81 200 SER A CA 1
ATOM 1580 C C . SER A 1 200 ? -52.947 -1.358 90.782 1.00 93.81 200 SER A C 1
ATOM 1582 O O . SER A 1 200 ? -53.093 -1.506 91.995 1.00 93.81 200 SER A O 1
ATOM 1584 N N . GLU A 1 201 ? -53.872 -0.766 90.022 1.00 94.19 201 GLU A N 1
ATOM 1585 C CA . GLU A 1 201 ? -55.138 -0.223 90.530 1.00 94.19 201 GLU A CA 1
ATOM 1586 C C . GLU A 1 201 ? -56.036 -1.335 91.087 1.00 94.19 201 GLU A C 1
ATOM 1588 O O . GLU A 1 201 ? -56.546 -1.227 92.203 1.00 94.19 201 GLU A O 1
ATOM 1593 N N . ALA A 1 202 ? -56.146 -2.461 90.375 1.00 92.50 202 ALA A N 1
ATOM 1594 C CA . ALA A 1 202 ? -56.886 -3.637 90.831 1.00 92.50 202 ALA A CA 1
ATOM 1595 C C . ALA A 1 202 ? -56.326 -4.224 92.143 1.00 92.50 202 ALA A C 1
ATOM 1597 O O . ALA A 1 202 ? -57.094 -4.710 92.976 1.00 92.50 202 ALA A O 1
ATOM 1598 N N . ARG A 1 203 ? -55.004 -4.149 92.366 1.00 93.75 203 ARG A N 1
ATOM 1599 C CA . ARG A 1 203 ? -54.377 -4.534 93.645 1.00 93.75 203 ARG A CA 1
ATOM 1600 C C . ARG A 1 203 ? -54.707 -3.549 94.759 1.00 93.75 203 ARG A C 1
ATOM 1602 O O . ARG A 1 203 ? -55.121 -3.991 95.824 1.00 93.75 203 ARG A O 1
ATOM 1609 N N . ALA A 1 204 ? -54.592 -2.244 94.511 1.00 92.69 204 ALA A N 1
ATOM 1610 C CA . ALA A 1 204 ? -54.936 -1.221 95.499 1.00 92.69 204 ALA A CA 1
ATOM 1611 C C . ALA A 1 204 ? -56.414 -1.314 95.932 1.00 92.69 204 ALA A C 1
ATOM 1613 O O . ALA A 1 204 ? -56.721 -1.240 97.123 1.00 92.69 204 ALA A O 1
ATOM 1614 N N . LEU A 1 205 ? -57.324 -1.568 94.984 1.00 93.06 205 LEU A N 1
ATOM 1615 C CA . LEU A 1 205 ? -58.740 -1.814 95.270 1.00 93.06 205 LEU A CA 1
ATOM 1616 C C . LEU A 1 205 ? -58.943 -3.093 96.103 1.00 93.06 205 LEU A C 1
ATOM 1618 O O . LEU A 1 205 ? -59.724 -3.091 97.054 1.00 93.06 205 LEU A O 1
ATOM 1622 N N . ALA A 1 206 ? -58.229 -4.176 95.778 1.00 90.88 206 ALA A N 1
ATOM 1623 C CA . ALA A 1 206 ? -58.292 -5.425 96.535 1.00 90.88 206 ALA A CA 1
ATOM 1624 C C . ALA A 1 206 ? -57.770 -5.262 97.974 1.00 90.88 206 ALA A C 1
ATOM 1626 O O . ALA A 1 206 ? -58.415 -5.743 98.904 1.00 90.88 206 ALA A O 1
ATOM 1627 N N . GLU A 1 207 ? -56.666 -4.538 98.179 1.00 92.50 207 GLU A N 1
ATOM 1628 C CA . GLU A 1 207 ? -56.136 -4.202 99.508 1.00 92.50 207 GLU A CA 1
ATOM 1629 C C . GLU A 1 207 ? -57.126 -3.338 100.310 1.00 92.50 207 GLU A C 1
ATOM 1631 O O . GLU A 1 207 ? -57.369 -3.608 101.489 1.00 92.50 207 GLU A O 1
ATOM 1636 N N . GLN A 1 208 ? -57.768 -2.350 99.675 1.00 92.69 208 GLN A N 1
ATOM 1637 C CA . GLN A 1 208 ? -58.798 -1.524 100.312 1.00 92.69 208 GLN A CA 1
ATOM 1638 C C . GLN A 1 208 ? -60.023 -2.351 100.736 1.00 92.69 208 GLN A C 1
ATOM 1640 O O . GLN A 1 208 ? -60.488 -2.218 101.870 1.00 92.69 208 GLN A O 1
ATOM 1645 N N . LEU A 1 209 ? -60.522 -3.234 99.865 1.00 90.56 209 LEU A N 1
ATOM 1646 C CA . LEU A 1 209 ? -61.629 -4.147 100.177 1.00 90.56 209 LEU A CA 1
ATOM 1647 C C . LEU A 1 209 ? -61.250 -5.137 101.286 1.00 90.56 209 LEU A C 1
ATOM 1649 O O . LEU A 1 209 ? -62.036 -5.373 102.202 1.00 90.56 209 LEU A O 1
ATOM 1653 N N . GLN A 1 210 ? -60.033 -5.684 101.255 1.00 90.69 210 GLN A N 1
ATOM 1654 C CA . GLN A 1 210 ? -59.529 -6.588 102.289 1.00 90.69 210 GLN A CA 1
ATOM 1655 C C . GLN A 1 210 ? -59.435 -5.883 103.651 1.00 90.69 210 GLN A C 1
ATOM 1657 O O . GLN A 1 210 ? -59.801 -6.465 104.675 1.00 90.69 210 GLN A O 1
ATOM 1662 N N . LYS A 1 211 ? -59.035 -4.605 103.665 1.00 89.12 211 LYS A N 1
ATOM 1663 C CA . LYS A 1 211 ? -59.034 -3.768 104.869 1.00 89.12 211 LYS A CA 1
ATOM 1664 C C . LYS A 1 211 ? -60.450 -3.508 105.393 1.00 89.12 211 LYS A C 1
ATOM 1666 O O . LYS A 1 211 ? -60.682 -3.709 106.582 1.00 89.12 211 LYS A O 1
ATOM 1671 N N . GLN A 1 212 ? -61.404 -3.164 104.523 1.00 87.81 212 GLN A N 1
ATOM 1672 C CA . GLN A 1 212 ? -62.820 -3.013 104.895 1.00 87.81 212 GLN A CA 1
ATOM 1673 C C . GLN A 1 212 ? -63.421 -4.311 105.456 1.00 87.81 212 GLN A C 1
ATOM 1675 O O . GLN A 1 212 ? -64.219 -4.270 106.390 1.00 87.81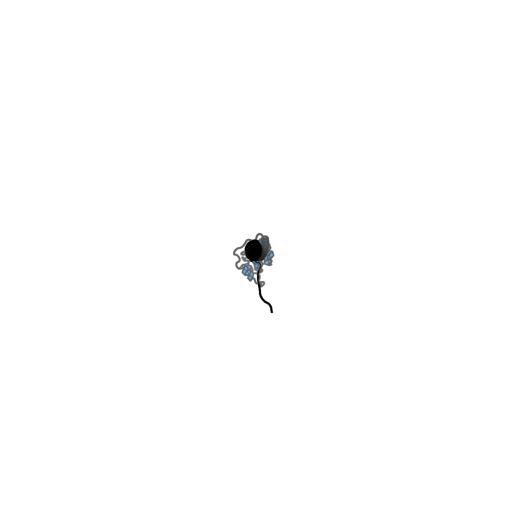 212 GLN A O 1
ATOM 1680 N N . VAL A 1 213 ? -63.016 -5.474 104.936 1.00 88.31 213 VAL A N 1
ATOM 1681 C CA . VAL A 1 213 ? -63.435 -6.785 105.458 1.00 88.31 213 VAL A CA 1
ATOM 1682 C C . VAL A 1 213 ? -62.887 -7.038 106.868 1.00 88.31 213 VAL A C 1
ATOM 1684 O O . VAL A 1 213 ? -63.627 -7.541 107.711 1.00 88.31 213 VAL A O 1
ATOM 1687 N N . GLU A 1 214 ? -61.637 -6.676 107.173 1.00 85.50 214 GLU A N 1
ATOM 1688 C CA . GLU A 1 214 ? -61.109 -6.784 108.545 1.00 85.50 214 GLU A CA 1
ATOM 1689 C C . GLU A 1 214 ? -61.690 -5.729 109.500 1.00 85.50 214 GLU A C 1
ATOM 1691 O O . GLU A 1 214 ? -61.975 -6.042 110.658 1.00 85.50 214 GLU A O 1
ATOM 1696 N N . GLU A 1 215 ? -61.936 -4.505 109.030 1.00 83.19 215 GLU A N 1
ATOM 1697 C CA . GLU A 1 215 ? -62.648 -3.468 109.788 1.00 83.19 215 GLU A CA 1
ATOM 1698 C C . GLU A 1 215 ? -64.069 -3.953 110.145 1.00 83.19 215 GLU A C 1
ATOM 1700 O O . GLU A 1 215 ? -64.415 -4.010 111.327 1.00 83.19 215 GLU A O 1
ATOM 1705 N N . GLY A 1 216 ? -64.832 -4.461 109.171 1.00 82.12 216 GLY A N 1
ATOM 1706 C CA . GLY A 1 216 ? -66.168 -5.033 109.381 1.00 82.12 216 GLY A CA 1
ATOM 1707 C C . GLY A 1 216 ? -66.188 -6.285 110.270 1.00 82.12 216 GLY A C 1
ATOM 1708 O O . GLY A 1 216 ? -67.072 -6.423 111.117 1.00 82.12 216 GLY A O 1
ATOM 1709 N N . LYS A 1 217 ? -65.190 -7.177 110.172 1.00 81.12 217 LYS A N 1
ATOM 1710 C CA . LYS A 1 217 ? -65.018 -8.301 111.121 1.00 81.12 217 LYS A CA 1
ATOM 1711 C C . L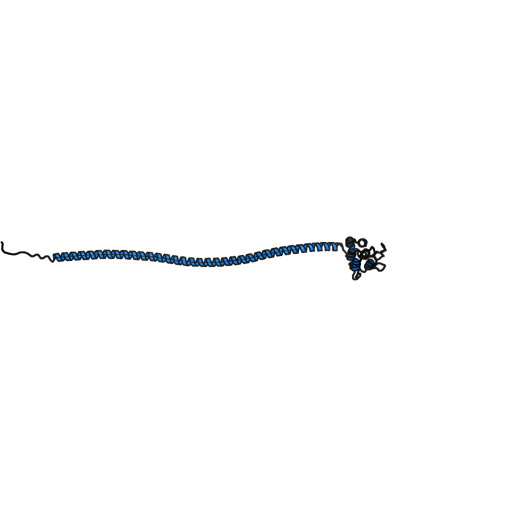YS A 1 217 ? -64.780 -7.810 112.548 1.00 81.12 217 LYS A C 1
ATOM 1713 O O . LYS A 1 217 ? -65.265 -8.424 113.499 1.00 81.12 217 LYS A O 1
ATOM 1718 N N . ASN A 1 218 ? -64.021 -6.731 112.724 1.00 79.06 218 ASN A N 1
ATOM 1719 C CA . ASN A 1 218 ? -63.750 -6.170 114.045 1.00 79.06 218 ASN A CA 1
ATOM 1720 C C . ASN A 1 218 ? -64.967 -5.417 114.608 1.00 79.06 218 ASN A C 1
ATOM 1722 O O . ASN A 1 218 ? -65.232 -5.533 115.805 1.00 79.06 218 ASN A O 1
ATOM 1726 N N . GLU A 1 219 ? -65.772 -4.758 113.772 1.00 76.38 219 GLU A N 1
ATOM 1727 C CA . GLU A 1 219 ? -67.083 -4.234 114.180 1.00 76.38 219 GLU A CA 1
ATOM 1728 C C . GLU A 1 219 ? -68.071 -5.350 114.542 1.00 76.38 219 GLU A C 1
ATOM 1730 O O . GLU A 1 219 ? -68.747 -5.249 115.564 1.00 76.38 219 GLU A O 1
ATOM 1735 N N . GLN A 1 220 ? -68.106 -6.462 113.799 1.00 73.50 220 GLN A N 1
ATOM 1736 C CA . GLN A 1 220 ? -68.914 -7.633 114.165 1.00 73.50 220 GLN A CA 1
ATOM 1737 C C . GLN A 1 220 ? -68.503 -8.222 115.523 1.00 73.50 220 GLN A C 1
ATOM 1739 O O . GLN A 1 220 ? -69.375 -8.475 116.352 1.00 73.50 220 GLN A O 1
ATOM 1744 N N . LYS A 1 221 ? -67.198 -8.370 115.805 1.00 75.00 221 LYS A N 1
ATOM 1745 C CA . LYS A 1 221 ? -66.708 -8.773 117.142 1.00 75.00 221 LYS A CA 1
ATOM 1746 C C . LYS A 1 221 ? -67.137 -7.784 118.232 1.00 75.00 221 LYS A C 1
ATOM 1748 O O . LYS A 1 221 ? -67.531 -8.200 119.317 1.00 75.00 221 LYS A O 1
ATOM 1753 N N . LYS A 1 222 ? -67.078 -6.480 117.947 1.00 70.62 222 LYS A N 1
ATOM 1754 C CA . LYS A 1 222 ? -67.450 -5.412 118.888 1.00 70.62 222 LYS A CA 1
ATOM 1755 C C . LYS A 1 222 ? -68.956 -5.392 119.175 1.00 70.62 222 LYS A C 1
ATOM 1757 O O . LYS A 1 222 ? -69.348 -5.236 120.326 1.00 70.62 222 LYS A O 1
ATOM 1762 N N . ASN A 1 223 ? -69.788 -5.623 118.161 1.00 64.88 223 ASN A N 1
ATOM 1763 C CA . ASN A 1 223 ? -71.238 -5.748 118.313 1.00 64.88 223 ASN A CA 1
ATOM 1764 C C . ASN A 1 223 ? -71.629 -7.057 119.016 1.00 64.88 223 ASN A C 1
ATOM 1766 O O . ASN A 1 223 ? -72.525 -7.039 119.854 1.00 64.88 223 ASN A O 1
ATOM 1770 N N . ALA A 1 224 ? -70.925 -8.166 118.763 1.00 61.69 224 ALA A N 1
ATOM 1771 C CA . ALA A 1 224 ? -71.102 -9.403 119.525 1.00 61.69 224 ALA A CA 1
ATOM 1772 C C . ALA A 1 224 ? -70.799 -9.197 121.022 1.00 61.69 224 ALA A C 1
ATOM 1774 O O . ALA A 1 224 ? -71.589 -9.617 121.861 1.00 61.69 224 ALA A O 1
ATOM 1775 N N . ALA A 1 225 ? -69.734 -8.462 121.361 1.00 59.97 225 ALA A N 1
ATOM 1776 C CA . ALA A 1 225 ? -69.412 -8.103 122.747 1.00 59.97 225 ALA A CA 1
ATOM 1777 C C . ALA A 1 225 ? -70.443 -7.155 123.408 1.00 59.97 225 ALA A C 1
ATOM 1779 O O . ALA A 1 225 ? -70.583 -7.165 124.629 1.00 59.97 225 ALA A O 1
ATOM 1780 N N . LEU A 1 226 ? -71.190 -6.361 122.627 1.00 55.47 226 LEU A N 1
ATOM 1781 C CA . LEU A 1 226 ? -72.333 -5.584 123.134 1.00 55.47 226 LEU A CA 1
ATOM 1782 C C . LEU A 1 226 ? -73.570 -6.454 123.411 1.00 55.47 226 LEU A C 1
ATOM 1784 O O . LEU A 1 226 ? -74.366 -6.111 124.281 1.00 55.47 226 LEU A O 1
ATOM 1788 N N . ILE A 1 227 ? -73.747 -7.550 122.669 1.00 55.72 227 ILE A N 1
ATOM 1789 C CA . ILE A 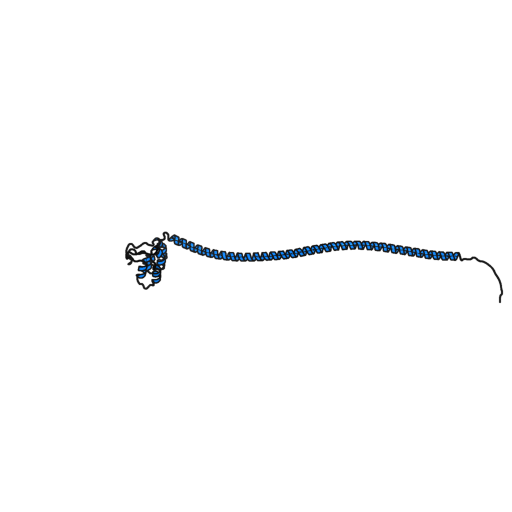1 227 ? -74.854 -8.500 122.859 1.00 55.72 227 ILE A CA 1
ATOM 1790 C C . ILE A 1 227 ? -74.568 -9.420 124.057 1.00 55.72 227 ILE A C 1
ATOM 1792 O O . ILE A 1 227 ? -75.475 -9.715 124.832 1.00 55.72 227 ILE A O 1
ATOM 1796 N N . ASP A 1 228 ? -73.307 -9.811 124.258 1.00 48.78 228 ASP A N 1
ATOM 1797 C CA . ASP A 1 228 ? -72.849 -10.672 125.359 1.00 48.78 228 ASP A CA 1
ATOM 1798 C C . ASP A 1 228 ? -72.560 -9.884 126.659 1.00 48.78 228 ASP A C 1
ATOM 1800 O O . ASP A 1 228 ? -71.547 -10.072 127.328 1.00 48.78 228 ASP A O 1
ATOM 1804 N N . SER A 1 229 ? -73.450 -8.946 127.009 1.00 43.84 229 SER A N 1
ATOM 1805 C CA . SER A 1 229 ? -73.366 -8.116 128.225 1.00 43.84 229 SER A CA 1
ATOM 1806 C C . SER A 1 229 ? -74.610 -8.282 129.119 1.00 43.84 229 SER A C 1
ATOM 1808 O O . SER A 1 229 ? -75.519 -7.446 129.077 1.00 43.84 229 SER A O 1
ATOM 1810 N N . PRO A 1 230 ? -74.687 -9.337 129.958 1.00 43.81 230 PRO A N 1
ATOM 1811 C CA . PRO A 1 230 ? -75.809 -9.547 130.868 1.00 43.81 230 PRO A CA 1
ATOM 1812 C C . PRO A 1 230 ? -75.754 -8.603 132.077 1.00 43.81 230 PRO A C 1
ATOM 1814 O O . PRO A 1 230 ? -74.868 -8.678 132.927 1.00 43.81 230 PRO A O 1
ATOM 1817 N N . ASN A 1 231 ? -76.767 -7.750 132.195 1.00 44.22 231 ASN A N 1
ATOM 1818 C CA . ASN A 1 231 ? -77.091 -7.032 133.424 1.00 44.22 231 ASN A CA 1
ATOM 1819 C C . ASN A 1 231 ? -77.755 -7.992 134.434 1.00 44.22 231 ASN A C 1
ATOM 1821 O O . ASN A 1 231 ? -78.898 -8.394 134.216 1.00 44.22 231 ASN A O 1
ATOM 1825 N N . THR A 1 232 ? -77.087 -8.326 135.545 1.00 39.81 232 THR A N 1
ATOM 1826 C CA . THR A 1 232 ? -77.692 -9.079 136.666 1.00 39.81 232 THR A CA 1
ATOM 1827 C C . THR A 1 232 ? -77.247 -8.568 138.033 1.00 39.81 232 THR A C 1
ATOM 1829 O O . THR A 1 232 ? -76.101 -8.171 138.228 1.00 39.81 232 THR A O 1
ATOM 1832 N N . SER A 1 233 ? -78.171 -8.610 138.994 1.00 39.47 233 SER A N 1
ATOM 1833 C CA . SER A 1 233 ? -78.112 -7.878 140.260 1.00 39.47 233 SER A CA 1
ATOM 1834 C C . SER A 1 233 ? -78.388 -8.749 141.495 1.00 39.47 233 SER A C 1
ATOM 1836 O O . SER A 1 233 ? -79.320 -9.546 141.461 1.00 39.47 233 SER A O 1
ATOM 1838 N N . VAL A 1 234 ? -77.738 -8.395 142.616 1.00 41.31 234 VAL A N 1
ATOM 1839 C CA . VAL A 1 234 ? -78.237 -8.504 144.014 1.00 41.31 234 VAL A CA 1
ATOM 1840 C C . VAL A 1 234 ? -78.248 -9.880 144.725 1.00 41.31 234 VAL A C 1
ATOM 1842 O O . VAL A 1 234 ? -78.635 -10.895 144.163 1.00 41.31 234 VAL A O 1
ATOM 1845 N N . SER A 1 235 ? -77.950 -9.811 146.041 1.00 37.09 235 SER A N 1
ATOM 1846 C CA . SER A 1 235 ? -78.105 -10.825 147.115 1.00 37.09 235 SER A CA 1
ATOM 1847 C C . SER A 1 235 ? -77.164 -12.040 147.078 1.00 37.09 235 SER A C 1
ATOM 1849 O O . SER A 1 235 ? -76.801 -12.490 146.004 1.00 37.09 235 SER A O 1
ATOM 1851 N N . SER A 1 236 ? -76.766 -12.722 148.161 1.00 38.97 236 SER A N 1
ATOM 1852 C CA . SER A 1 236 ? -76.861 -12.690 149.651 1.00 38.97 236 SER A CA 1
ATOM 1853 C C . SER A 1 236 ? -76.468 -14.139 150.075 1.00 38.97 236 SER A C 1
ATOM 1855 O O . SER A 1 236 ? -76.603 -15.029 149.239 1.00 38.97 236 SER A O 1
ATOM 1857 N N . SER A 1 237 ? -76.008 -14.534 151.269 1.00 39.44 237 SER A N 1
ATOM 1858 C CA . SER A 1 237 ? -75.653 -13.904 152.558 1.00 39.44 237 SER A CA 1
ATOM 1859 C C . SER A 1 237 ? -74.756 -14.885 153.371 1.00 39.44 237 SER A C 1
ATOM 1861 O O . SER A 1 237 ? -74.676 -16.052 153.003 1.00 39.44 237 SER A O 1
ATOM 1863 N N . GLU A 1 238 ? -74.164 -14.435 154.500 1.00 41.41 238 GLU A N 1
ATOM 1864 C CA . GLU A 1 238 ? -73.689 -15.270 155.652 1.00 41.41 238 GLU A CA 1
ATOM 1865 C C . GLU A 1 238 ? -72.500 -16.248 155.410 1.00 41.41 238 GLU A C 1
ATOM 1867 O O . GLU A 1 238 ? -72.167 -16.542 154.271 1.00 41.41 238 GLU A O 1
ATOM 1872 N N . GLN A 1 239 ? -71.754 -16.815 156.382 1.00 42.91 239 GLN A N 1
ATOM 1873 C CA . GLN A 1 239 ? -71.388 -16.594 157.816 1.00 42.91 239 GLN A CA 1
ATOM 1874 C C . GLN A 1 239 ? -70.043 -17.375 158.034 1.00 42.91 239 GLN A C 1
ATOM 1876 O O . GLN A 1 239 ? -69.737 -18.233 157.211 1.00 42.91 239 GLN A O 1
ATOM 1881 N N . GLN A 1 240 ? -69.159 -17.220 159.037 1.00 35.62 240 GLN A N 1
ATOM 1882 C CA . GLN A 1 240 ? -69.030 -16.440 160.291 1.00 35.62 240 GLN A CA 1
ATOM 1883 C C . GLN A 1 240 ? -67.506 -16.171 160.559 1.00 35.62 240 GLN A C 1
ATOM 1885 O O . GLN A 1 240 ? -66.685 -16.771 159.865 1.00 35.62 240 GLN A O 1
ATOM 1890 N N . PRO A 1 241 ? -67.083 -15.317 161.525 1.00 65.12 241 PRO A N 1
ATOM 1891 C CA . PRO A 1 241 ? -65.668 -14.961 161.736 1.00 65.12 241 PRO A CA 1
ATOM 1892 C C . PRO A 1 241 ? -64.951 -15.717 162.877 1.00 65.12 241 PRO A C 1
ATOM 1894 O O . PRO A 1 241 ? -65.526 -15.928 163.946 1.00 65.12 241 PRO A O 1
ATOM 1897 N N . SER A 1 242 ? -63.653 -15.997 162.693 1.00 44.44 242 SER A N 1
ATOM 1898 C CA . SER A 1 242 ? -62.580 -16.044 163.716 1.00 44.44 242 SER A CA 1
ATOM 1899 C C . SER A 1 242 ? -61.211 -16.049 163.033 1.00 44.44 242 SER A C 1
ATOM 1901 O O . SER A 1 242 ? -61.098 -16.751 162.006 1.00 44.44 242 SER A O 1
#

Sequence (242 aa):
MLAAFNGKTDCARLLLSEAGKQTTKEYNDFPPGTTALMMAAHRNRPEVVKLLLPYEQGLKDSKGHTAQWHANNGVSWGGDFTQVRKLLENEGTTRLPPPSNPAELLKLRKNFNELTTENESLKKDLASSKNAHNKTERKLSQMEKDLEELKAVNTSLRAGIDERDEHIRILEEALVESEQLQQRLASTEEDRRLARNEASEARALAEQLQKQVEEGKNEQKKNAALIDSPNTSVSSSEQQPS

Mean predicted aligned error: 16.02 Å

Organism: Giardia muris (NCBI:txid5742)

InterPro domains:
  IPR002110 Ankyrin repeat [PF12796] (1-71)
  IPR027417 P-loop containing nucleoside triphosphate hydrolase [G3DSA:3.40.50.300] (97-236)
  IPR036770 Ankyrin repeat-containing domain superfamily [G3DSA:1.25.40.20] (1-96)
  IPR036770 Ankyrin repeat-containing domain superfamily [SSF48403] (1-72)

Radius of gyration: 74.96 Å; Cα contacts (8 Å, |Δi|>4): 191; chains: 1; bounding box: 131×30×219 Å

Foldseek 3Di:
DVCLLVLVLVVLLQVLLVAQDWACQDDPNFGTQHGSLLSNLLNLNLSSVVVRQQAHFPGAGPVGDTSLNSNVPRDPPPDDSPSVNVSNVPTDDHHDHRDNDSVVVVVVVVVVVVVVVVVVVVVVVVVVVVVVVVVVVVVVVVVVVVVVVVVVVVVVVVVVVVVVVVVVVVVVVVVVVVVVVVVVVVVVVVVVVVVVVVVVVVVVVVVVVVVVVVVVVVVVVVVVVVVPDDDDDDDDDDDDDD

pLDDT: mean 88.02, std 14.69, range [35.62, 98.19]

Solvent-accessible surface area (backbone atoms only — not comparable to full-atom values): 13320 Å² total; per-residue (Å²): 81,72,40,24,46,70,52,36,46,68,60,39,49,71,45,32,59,59,49,65,52,53,35,92,50,70,56,95,92,39,52,26,34,38,39,31,42,29,40,4,28,33,56,60,19,52,71,35,32,73,68,35,43,54,36,41,39,62,49,46,23,76,87,65,47,36,36,48,52,27,42,76,70,32,79,84,80,82,68,87,42,62,69,43,44,64,73,31,70,72,62,52,78,75,65,43,79,47,51,89,55,49,65,55,58,54,49,55,54,48,54,50,52,51,53,50,56,49,52,57,47,53,51,53,51,50,52,53,50,50,58,50,48,58,54,50,50,58,49,49,57,48,52,54,51,54,48,53,54,51,49,54,51,49,55,52,55,47,52,61,43,58,55,47,54,53,54,49,52,54,51,53,55,53,49,55,52,50,53,54,50,51,55,52,47,54,53,56,51,51,55,54,48,51,55,50,49,53,57,48,52,56,46,53,51,49,52,52,51,53,48,50,51,52,53,50,52,50,49,50,55,53,52,50,55,65,70,73,59,87,88,82,82,84,91,87,79,91,87,84,91,133

Secondary structure (DSSP, 8-state):
-HHHHTT-HHHHHHTGGGTT---SS-BTTBPTT--HHHHHHHTT-HHHHHHHHHHHTT---TTS--HHHHHHSS--SS---HHHHHHTTTTTS-PPPP-S-HHHHHHHHHHHHHHHHHHHHHHHHHHHHHHHHHHHHHHHHHHHHHHHHHHHHHHHHHHHHHHHHHHHHHHHHHHHHHHHHHHHHHHHHHHHHHHHHHHHHHHHHHHHHHHHHHHHHHHHHHHHHHHS--------------